Protein AF-A0A183D4A0-F1 (afdb_monomer)

InterPro domains:
  IPR003165 Piwi domain [PF02171] (9-224)
  IPR003165 Piwi domain [PS50822] (1-192)
  IPR003165 Piwi domain [SM00950] (6-238)
  IPR012337 Ribonuclease H-like superfamily [SSF53098] (10-225)
  IPR036397 Ribonuclease H superfamily [G3DSA:3.30.420.10] (40-237)

Structure (mmCIF, N/CA/C/O backbone):
data_AF-A0A183D4A0-F1
#
_entry.id   AF-A0A183D4A0-F1
#
loop_
_atom_site.group_PDB
_atom_site.id
_atom_site.type_symbol
_atom_site.label_atom_id
_atom_site.label_alt_id
_atom_site.label_comp_id
_atom_site.label_asym_id
_atom_site.label_entity_id
_atom_site.label_seq_id
_atom_site.pdbx_PDB_ins_code
_atom_site.Cartn_x
_atom_site.Cartn_y
_atom_site.Cartn_z
_atom_site.occupancy
_atom_site.B_iso_or_equiv
_atom_site.auth_seq_id
_atom_site.auth_comp_id
_atom_site.auth_asym_id
_atom_site.auth_atom_id
_atom_site.pdbx_PDB_model_num
ATOM 1 N N . MET A 1 1 ? -0.816 41.085 -14.510 1.00 42.06 1 MET A N 1
ATOM 2 C CA . MET A 1 1 ? -0.124 39.904 -15.077 1.00 42.06 1 MET A CA 1
ATOM 3 C C . MET A 1 1 ? -0.762 39.565 -16.415 1.00 42.06 1 MET A C 1
ATOM 5 O O . MET A 1 1 ? -1.930 39.211 -16.422 1.00 42.06 1 MET A O 1
ATOM 9 N N . ARG A 1 2 ? -0.051 39.700 -17.543 1.00 44.78 2 ARG A N 1
ATOM 10 C CA . ARG A 1 2 ? -0.506 39.095 -18.807 1.00 44.78 2 ARG A CA 1
ATOM 11 C C . ARG A 1 2 ? -0.117 37.621 -18.765 1.00 44.78 2 ARG A C 1
ATOM 13 O O . ARG A 1 2 ? 1.069 37.322 -18.638 1.00 44.78 2 ARG A O 1
ATOM 20 N N . ALA A 1 3 ? -1.096 36.722 -18.816 1.00 55.19 3 ALA A N 1
ATOM 21 C CA . ALA A 1 3 ? -0.827 35.300 -18.981 1.00 55.19 3 ALA A CA 1
ATOM 22 C C . ALA A 1 3 ? -0.077 35.111 -20.309 1.00 55.19 3 ALA A C 1
ATOM 24 O O . ALA A 1 3 ? -0.575 35.503 -21.362 1.00 55.19 3 ALA A O 1
ATOM 25 N N . ARG A 1 4 ? 1.153 34.587 -20.261 1.00 65.00 4 ARG A N 1
ATOM 26 C CA . ARG A 1 4 ? 1.849 34.142 -21.473 1.00 65.00 4 ARG A CA 1
ATOM 27 C C . ARG A 1 4 ? 1.133 32.893 -21.974 1.00 65.00 4 ARG A C 1
ATOM 29 O O . ARG A 1 4 ? 0.952 31.958 -21.197 1.00 65.00 4 ARG A O 1
ATOM 36 N N . GLU A 1 5 ? 0.742 32.878 -23.246 1.00 63.59 5 GLU A N 1
ATOM 37 C CA . GLU A 1 5 ? 0.224 31.665 -23.877 1.00 63.59 5 GLU A CA 1
ATOM 38 C C . GLU A 1 5 ? 1.275 30.556 -23.777 1.00 63.59 5 GLU A C 1
ATOM 40 O O . GLU A 1 5 ? 2.434 30.721 -24.169 1.00 63.59 5 GLU A O 1
ATOM 45 N N . VAL A 1 6 ? 0.878 29.424 -23.199 1.00 62.69 6 VAL A N 1
ATOM 46 C CA . VAL A 1 6 ? 1.719 28.231 -23.141 1.00 62.69 6 VAL A CA 1
ATOM 47 C C . VAL A 1 6 ? 1.868 27.712 -24.576 1.00 62.69 6 VAL A C 1
ATOM 49 O O . VAL A 1 6 ? 0.854 27.570 -25.263 1.00 62.69 6 VAL A O 1
ATOM 52 N N . PRO A 1 7 ? 3.088 27.415 -25.062 1.00 66.56 7 PRO A N 1
ATOM 53 C CA . PRO A 1 7 ? 3.267 26.839 -26.392 1.00 66.56 7 PRO A CA 1
ATOM 54 C C . PRO A 1 7 ? 2.393 25.587 -26.544 1.00 66.56 7 PRO A C 1
ATOM 56 O O . PRO A 1 7 ? 2.355 24.759 -25.632 1.00 66.56 7 PRO A O 1
ATOM 59 N N . LYS A 1 8 ? 1.694 25.455 -27.684 1.00 70.00 8 LYS A N 1
ATOM 60 C CA . LYS A 1 8 ? 0.728 24.377 -27.976 1.00 70.00 8 LYS A CA 1
ATOM 61 C C . LYS A 1 8 ? 1.399 22.995 -28.017 1.00 70.00 8 LYS A C 1
ATOM 63 O O . LYS A 1 8 ? 1.606 22.411 -29.074 1.00 70.00 8 LYS A O 1
ATOM 68 N N . LYS A 1 9 ? 1.731 22.450 -26.849 1.00 85.50 9 LYS A N 1
ATOM 69 C CA . LYS A 1 9 ? 2.145 21.060 -26.659 1.00 85.50 9 LYS A CA 1
ATOM 70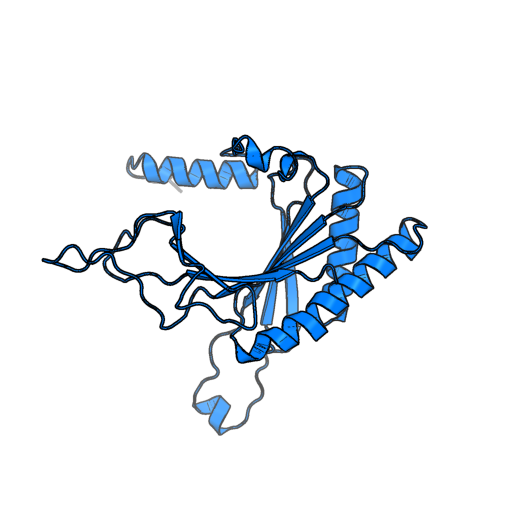 C C . LYS A 1 9 ? 0.931 20.277 -26.180 1.00 85.50 9 LYS A C 1
ATOM 72 O O . LYS A 1 9 ? 0.669 20.224 -24.982 1.00 85.50 9 LYS A O 1
ATOM 77 N N . SER A 1 10 ? 0.195 19.687 -27.122 1.00 87.56 10 SER A N 1
ATOM 78 C CA . SER A 1 10 ? -1.042 18.940 -26.843 1.00 87.56 10 SER A CA 1
ATOM 79 C C . SER A 1 10 ? -0.856 17.897 -25.728 1.00 87.56 10 SER A C 1
ATOM 81 O O . SER A 1 10 ? -1.592 17.938 -24.749 1.00 87.56 10 SER A O 1
ATOM 83 N N . ALA A 1 11 ? 0.219 17.100 -25.769 1.00 89.38 11 ALA A N 1
ATOM 84 C CA . ALA A 1 11 ? 0.525 16.122 -24.718 1.00 89.38 11 ALA A CA 1
ATOM 85 C C . ALA A 1 11 ? 0.765 16.750 -23.328 1.00 89.38 11 ALA A C 1
ATOM 87 O O . ALA A 1 11 ? 0.451 16.157 -22.299 1.00 89.38 11 ALA A O 1
ATOM 88 N N . THR A 1 12 ? 1.338 17.956 -23.253 1.00 91.25 12 THR A N 1
ATOM 89 C CA . THR A 1 12 ? 1.508 18.656 -21.969 1.00 91.25 12 THR A CA 1
ATOM 90 C C . THR A 1 12 ? 0.161 19.118 -21.423 1.00 91.25 12 THR A C 1
ATOM 92 O O . THR A 1 12 ? -0.091 18.959 -20.232 1.00 91.25 12 THR A O 1
ATOM 95 N N . LEU A 1 13 ? -0.706 19.653 -22.287 1.00 91.06 13 LEU A N 1
ATOM 96 C CA . LEU A 1 13 ? -2.051 20.085 -21.905 1.00 91.06 13 LEU A CA 1
ATOM 97 C C . LEU A 1 13 ? -2.899 18.903 -21.428 1.00 91.06 13 LEU A C 1
ATOM 99 O O . LEU A 1 13 ? -3.517 18.997 -20.374 1.00 91.06 13 LEU A O 1
ATOM 103 N N . GLU A 1 14 ? -2.854 17.775 -22.132 1.00 92.25 14 GLU A N 1
ATOM 104 C CA . GLU A 1 14 ? -3.549 16.546 -21.742 1.00 92.25 14 GLU A CA 1
ATOM 105 C C . GLU A 1 14 ? -3.096 16.042 -20.363 1.00 92.25 14 GLU A C 1
ATOM 107 O O . GLU A 1 14 ? -3.919 15.779 -19.490 1.00 92.25 14 GLU A O 1
ATOM 112 N N . ASN A 1 15 ? -1.785 16.018 -20.100 1.00 92.94 15 ASN A N 1
ATOM 113 C CA . ASN A 1 15 ? -1.257 15.662 -18.779 1.00 92.94 15 ASN A CA 1
ATOM 114 C C . ASN A 1 15 ? -1.730 16.614 -17.669 1.00 92.94 15 ASN A C 1
ATOM 116 O O . ASN A 1 15 ? -1.977 16.180 -16.542 1.00 92.94 15 ASN A O 1
ATOM 120 N N . ILE A 1 16 ? -1.859 17.912 -17.963 1.00 93.81 16 ILE A N 1
ATOM 121 C CA . ILE A 1 16 ? -2.401 18.892 -17.013 1.00 93.81 16 ILE A CA 1
ATOM 122 C C . ILE A 1 16 ? -3.882 18.611 -16.753 1.00 93.81 16 ILE A C 1
ATOM 124 O O . ILE A 1 16 ? -4.284 18.561 -15.591 1.00 93.81 16 ILE A O 1
ATOM 128 N N . VAL A 1 17 ? -4.670 18.382 -17.806 1.00 94.31 17 VAL A N 1
ATOM 129 C CA . VAL A 1 17 ? -6.097 18.053 -17.703 1.00 94.31 17 VAL A CA 1
ATOM 130 C C . VAL A 1 17 ? -6.300 16.779 -16.887 1.00 94.31 17 VAL A C 1
ATOM 132 O O . VAL A 1 17 ? -7.108 16.797 -15.965 1.00 94.31 17 VAL A O 1
ATOM 135 N N . ASN A 1 18 ? -5.502 15.732 -17.110 1.00 94.38 18 ASN A N 1
ATOM 136 C CA . ASN A 1 18 ? -5.562 14.498 -16.321 1.00 94.38 18 ASN A CA 1
ATOM 137 C C . ASN A 1 18 ? -5.319 14.761 -14.824 1.00 94.38 18 ASN A C 1
ATOM 139 O O . ASN A 1 18 ? -6.056 14.275 -13.968 1.00 94.38 18 ASN A O 1
ATOM 143 N N . LYS A 1 19 ? -4.333 15.602 -14.480 1.00 94.31 19 LYS A N 1
ATOM 144 C CA . LYS A 1 19 ? -4.060 15.967 -13.076 1.00 94.31 19 LYS A CA 1
ATOM 145 C C . LYS A 1 19 ? -5.169 16.824 -12.466 1.00 94.31 19 LYS A C 1
ATOM 147 O O . LYS A 1 19 ? -5.458 16.671 -11.282 1.00 94.31 19 LYS A O 1
ATOM 152 N N . LEU A 1 20 ? -5.758 17.735 -13.241 1.00 95.69 20 LEU A N 1
ATOM 153 C CA . LEU A 1 20 ? -6.889 18.554 -12.797 1.00 95.69 20 LEU A CA 1
ATOM 154 C C . LEU A 1 20 ? -8.144 17.702 -12.594 1.00 95.69 20 LEU A C 1
ATOM 156 O O . LEU A 1 20 ? -8.810 17.864 -11.577 1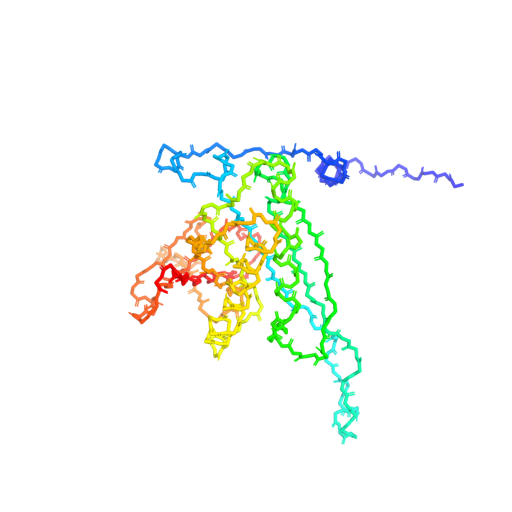.00 95.69 20 LEU A O 1
ATOM 160 N N . ASN A 1 21 ? -8.419 16.763 -13.501 1.00 94.62 21 ASN A N 1
ATOM 161 C CA . ASN A 1 21 ? -9.534 15.828 -13.398 1.00 94.62 21 ASN A CA 1
ATOM 162 C C . ASN A 1 21 ? -9.451 15.029 -12.090 1.00 94.62 21 ASN A C 1
ATOM 164 O O . ASN A 1 21 ? -10.380 15.083 -11.291 1.00 94.62 21 ASN A O 1
ATOM 168 N N . CYS A 1 22 ? -8.294 14.420 -11.792 1.00 90.69 22 CYS A N 1
ATOM 169 C CA . CYS A 1 22 ? -8.095 13.687 -10.535 1.00 90.69 22 CYS A CA 1
ATOM 170 C C . CYS A 1 22 ? -8.254 14.573 -9.284 1.00 90.69 22 CYS A C 1
ATOM 172 O O . CYS A 1 22 ? -8.810 14.128 -8.284 1.00 90.69 22 CYS A O 1
ATOM 174 N N . LYS A 1 23 ? -7.789 15.833 -9.320 1.00 91.25 23 LYS A N 1
ATOM 175 C CA . LYS A 1 23 ? -7.955 16.783 -8.199 1.00 91.25 23 LYS A CA 1
ATOM 176 C C . LYS A 1 23 ? -9.406 17.211 -7.979 1.00 91.25 23 LYS A C 1
ATOM 178 O O . LYS A 1 23 ? -9.757 17.573 -6.863 1.00 91.25 23 LYS A O 1
ATOM 183 N N . ASN A 1 24 ? -10.223 17.151 -9.025 1.00 91.88 24 ASN A N 1
ATOM 184 C CA . ASN A 1 24 ? -11.659 17.408 -8.980 1.00 91.88 24 ASN A CA 1
ATOM 185 C C . ASN A 1 24 ? -12.467 16.106 -8.840 1.00 91.88 24 ASN A C 1
ATOM 187 O O . ASN A 1 24 ? -13.626 16.062 -9.243 1.00 91.88 24 ASN A O 1
ATOM 191 N N . PHE A 1 25 ? -11.858 15.051 -8.282 1.00 87.62 25 PHE A N 1
ATOM 192 C CA . PHE A 1 25 ? -12.480 13.746 -8.016 1.00 87.62 25 PHE A CA 1
ATOM 193 C C . PHE A 1 25 ? -12.949 12.975 -9.262 1.00 87.62 25 PHE A C 1
ATOM 195 O O . PHE A 1 25 ? -13.678 11.993 -9.145 1.00 87.62 25 PHE A O 1
ATOM 202 N N . GLY A 1 26 ? -12.520 13.392 -10.454 1.00 90.12 26 GLY A N 1
ATOM 203 C CA . GLY A 1 26 ? -12.794 12.697 -11.704 1.00 90.12 26 GLY A CA 1
ATOM 204 C C . GLY A 1 26 ? -11.857 11.511 -11.931 1.00 90.12 26 GLY A C 1
ATOM 205 O O . GLY A 1 26 ? -10.697 11.507 -11.513 1.00 90.12 26 GLY A O 1
ATOM 206 N N . GLN A 1 27 ? -12.357 10.504 -12.643 1.00 88.12 27 GLN A N 1
ATOM 207 C CA . GLN A 1 27 ? -11.592 9.332 -13.055 1.00 88.12 27 GLN A CA 1
ATOM 208 C C . GLN A 1 27 ? -11.136 9.498 -14.509 1.00 88.12 27 GLN A C 1
ATOM 210 O O . GLN A 1 27 ? -11.936 9.843 -15.374 1.00 88.12 27 GLN A O 1
ATOM 215 N N . CYS A 1 28 ? -9.844 9.292 -14.783 1.00 90.19 28 CYS A N 1
ATOM 216 C CA . CYS A 1 28 ? -9.307 9.426 -16.145 1.00 90.19 28 CYS A CA 1
ATOM 217 C C . CYS A 1 28 ? -9.480 8.142 -16.965 1.00 90.19 28 CYS A C 1
ATOM 219 O O . CYS A 1 28 ? -9.829 8.200 -18.138 1.00 90.19 28 CYS A O 1
ATOM 221 N N . TYR A 1 29 ? -9.237 6.990 -16.341 1.00 87.88 29 TYR A N 1
ATOM 222 C CA . TYR A 1 29 ? -9.273 5.681 -16.987 1.00 87.88 29 TYR A CA 1
ATOM 223 C C . TYR A 1 29 ? -9.920 4.670 -16.041 1.00 87.88 29 TYR A C 1
ATOM 225 O O . TYR A 1 29 ? -9.699 4.737 -14.829 1.00 87.88 29 TYR A O 1
ATOM 233 N N . GLY A 1 30 ? -10.699 3.746 -16.598 1.00 85.00 30 GLY A N 1
ATOM 234 C CA . GLY A 1 30 ? -11.178 2.545 -15.914 1.00 85.00 30 GLY A CA 1
ATOM 235 C C . GLY A 1 30 ? -10.465 1.316 -16.463 1.00 85.00 30 GLY A C 1
ATOM 236 O O . GLY A 1 30 ? -10.045 1.311 -17.625 1.00 85.00 30 GLY A O 1
ATOM 237 N N . VAL A 1 31 ? -10.304 0.285 -15.638 1.00 83.25 31 VAL A N 1
ATOM 238 C CA . VAL A 1 31 ? -9.672 -0.968 -16.067 1.00 83.25 31 VAL A CA 1
ATOM 239 C C . VAL A 1 31 ? -10.754 -1.980 -16.414 1.00 83.25 31 VAL A C 1
ATOM 241 O O . VAL A 1 31 ? -11.656 -2.234 -15.623 1.00 83.25 31 VAL A O 1
ATOM 244 N N . ILE A 1 32 ? -10.650 -2.587 -17.594 1.00 85.81 32 ILE A N 1
ATOM 245 C CA . ILE A 1 32 ? -11.509 -3.705 -17.982 1.00 85.81 32 ILE A CA 1
ATOM 246 C C . ILE A 1 32 ? -10.789 -4.989 -17.555 1.00 85.81 32 ILE A C 1
ATOM 248 O O . ILE A 1 32 ? -9.738 -5.291 -18.125 1.00 85.81 32 ILE A O 1
ATOM 252 N N . PRO A 1 33 ? -11.289 -5.719 -16.541 1.00 82.31 33 PRO A N 1
ATOM 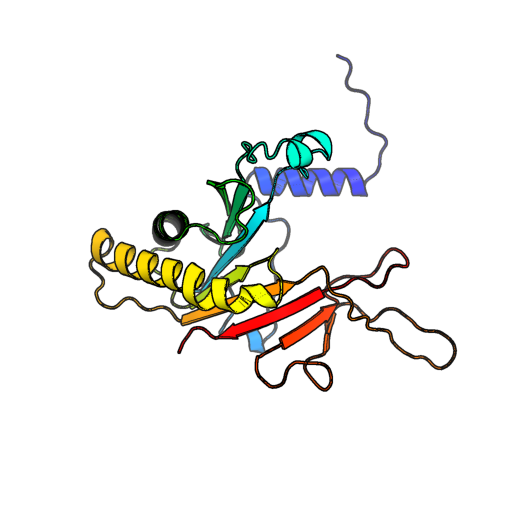253 C CA . PRO A 1 33 ? -10.633 -6.935 -16.088 1.00 82.31 33 PRO A CA 1
ATOM 254 C C . PRO A 1 33 ? -10.752 -8.037 -17.140 1.00 82.31 33 PRO A C 1
ATOM 256 O O . PRO A 1 33 ? -11.779 -8.178 -17.806 1.00 82.31 33 PRO A O 1
ATOM 259 N N . GLU A 1 34 ? -9.719 -8.869 -17.238 1.00 83.44 34 GLU A N 1
ATOM 260 C CA . GLU A 1 34 ? -9.814 -10.121 -17.983 1.00 83.44 34 GLU A CA 1
ATOM 261 C C . GLU A 1 34 ? -10.774 -11.101 -17.292 1.00 83.44 34 GLU A C 1
ATOM 263 O O . GLU A 1 34 ? -11.038 -11.012 -16.088 1.00 83.44 34 GLU A O 1
ATOM 268 N N . SER A 1 35 ? -11.294 -12.068 -18.051 1.00 83.25 35 SER A N 1
ATOM 269 C CA . SER A 1 35 ? -12.339 -12.997 -17.593 1.00 83.25 35 SER A CA 1
ATOM 270 C C . SER A 1 35 ? -11.967 -13.749 -16.310 1.00 83.25 35 SER A C 1
ATOM 272 O O . SER A 1 35 ? -12.811 -13.924 -15.433 1.00 83.25 35 SER A O 1
ATOM 274 N N . PHE A 1 36 ? -10.697 -14.130 -16.147 1.00 79.12 36 PHE A N 1
ATOM 275 C CA . PHE A 1 36 ? -10.214 -14.820 -14.947 1.00 79.12 36 PHE A CA 1
ATOM 276 C C . PHE A 1 36 ? -10.168 -13.921 -13.697 1.00 79.12 36 PHE A C 1
ATOM 278 O O . PHE A 1 36 ? -10.180 -14.425 -12.573 1.00 79.12 36 PHE A O 1
ATOM 285 N N . ALA A 1 37 ? -10.103 -12.599 -13.873 1.00 73.25 37 ALA A N 1
ATOM 286 C CA . ALA A 1 37 ? -9.981 -11.632 -12.787 1.00 73.25 37 ALA A CA 1
ATOM 287 C C . ALA A 1 37 ? -11.341 -11.113 -12.295 1.00 73.25 37 ALA A C 1
ATOM 289 O O . ALA A 1 37 ? -11.406 -10.561 -11.198 1.00 73.25 37 ALA A O 1
ATOM 290 N N . GLY A 1 38 ? -12.430 -11.329 -13.045 1.00 69.69 38 GLY A N 1
ATOM 291 C CA . GLY A 1 38 ? -13.757 -10.774 -12.745 1.00 69.69 38 GLY A CA 1
ATOM 292 C C . GLY A 1 38 ? -14.256 -11.051 -11.320 1.00 69.69 38 GLY A C 1
ATOM 293 O O . GLY A 1 38 ? -14.737 -10.141 -10.653 1.00 69.69 38 GLY A O 1
ATOM 294 N N . ASN A 1 39 ? -14.038 -12.266 -10.805 1.00 66.50 39 ASN A N 1
ATOM 295 C CA . ASN A 1 39 ? -14.481 -12.686 -9.464 1.00 66.50 39 ASN A CA 1
ATOM 296 C 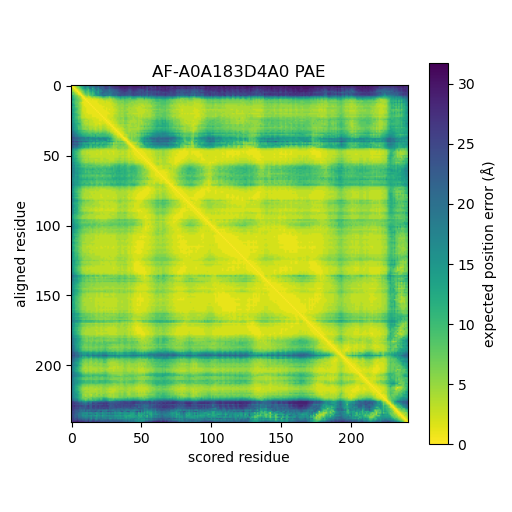C . ASN A 1 39 ? -13.545 -12.269 -8.318 1.00 66.50 39 ASN A C 1
ATOM 298 O O . ASN A 1 39 ? -13.779 -12.640 -7.169 1.00 66.50 39 ASN A O 1
ATOM 302 N N . LYS A 1 40 ? -12.436 -11.584 -8.610 1.00 65.81 40 LYS A N 1
ATOM 303 C CA . LYS A 1 40 ? -11.459 -11.103 -7.615 1.00 65.81 40 LYS A CA 1
ATOM 304 C C . LYS A 1 40 ? -11.118 -9.625 -7.815 1.00 65.81 40 LYS A C 1
ATOM 306 O O . LYS A 1 40 ? -10.260 -9.096 -7.110 1.00 65.81 40 LYS A O 1
ATOM 311 N N . TRP A 1 41 ? -11.774 -8.964 -8.769 1.00 75.19 41 TRP A N 1
ATOM 312 C CA . TRP A 1 41 ? -11.421 -7.613 -9.167 1.00 75.19 41 TRP A CA 1
ATOM 313 C C . TRP A 1 41 ? -11.840 -6.579 -8.124 1.00 75.19 41 TRP A C 1
ATOM 315 O O . TRP A 1 41 ? -12.819 -6.738 -7.390 1.00 75.19 41 TRP A O 1
ATOM 325 N N . ILE A 1 42 ? -11.088 -5.482 -8.096 1.00 74.25 42 ILE A N 1
ATOM 326 C CA . ILE A 1 42 ? -11.250 -4.356 -7.172 1.00 74.25 42 ILE A CA 1
ATOM 327 C C . ILE A 1 42 ? -12.674 -3.782 -7.241 1.00 74.25 42 ILE A C 1
ATOM 329 O O . ILE A 1 42 ? -13.222 -3.367 -6.220 1.00 74.25 42 ILE A O 1
ATOM 333 N N . THR A 1 43 ? -13.311 -3.823 -8.416 1.00 68.81 43 THR A N 1
ATOM 334 C CA . THR A 1 43 ? -14.656 -3.268 -8.647 1.00 68.81 43 THR A CA 1
ATOM 335 C C . THR A 1 43 ? -15.777 -3.990 -7.913 1.00 68.81 43 THR A C 1
ATOM 337 O O . THR A 1 43 ? -16.838 -3.399 -7.739 1.00 68.81 43 THR A O 1
ATOM 340 N N . MET A 1 44 ? -15.558 -5.207 -7.400 1.00 76.62 44 MET A N 1
ATOM 341 C CA . MET A 1 44 ? -16.549 -5.876 -6.546 1.00 76.62 44 MET A CA 1
ATOM 342 C C . MET A 1 44 ? -16.759 -5.156 -5.202 1.00 76.62 44 MET A C 1
ATOM 344 O O . MET A 1 44 ? -17.615 -5.550 -4.414 1.00 76.62 44 MET A O 1
ATOM 348 N N . GLY A 1 45 ? -15.952 -4.132 -4.894 1.00 80.62 45 GLY A N 1
ATOM 349 C CA . GLY A 1 45 ? -16.164 -3.218 -3.770 1.00 80.62 45 GLY A CA 1
ATOM 350 C C . GLY A 1 45 ? -15.764 -3.768 -2.400 1.00 80.62 45 GLY A C 1
ATOM 351 O O . GLY A 1 45 ? -15.719 -3.003 -1.442 1.00 80.62 45 GLY A O 1
ATOM 352 N N . LYS A 1 46 ? -15.413 -5.056 -2.310 1.00 88.06 46 LYS A N 1
ATOM 353 C CA . LYS A 1 46 ? -15.049 -5.765 -1.068 1.00 88.06 46 LYS A CA 1
ATOM 354 C C . LYS A 1 46 ? -13.544 -5.868 -0.806 1.00 88.06 46 LYS A C 1
ATOM 356 O O . LYS A 1 46 ? -13.143 -6.344 0.255 1.00 88.06 46 LYS A O 1
ATOM 361 N N . THR A 1 47 ? -12.718 -5.425 -1.752 1.00 92.31 47 THR A N 1
ATOM 362 C CA . THR A 1 47 ? -11.256 -5.430 -1.628 1.00 92.31 47 THR A CA 1
ATOM 363 C C . THR A 1 47 ? -10.759 -4.033 -1.275 1.00 92.31 47 THR A C 1
ATOM 365 O O . THR A 1 47 ? -11.002 -3.070 -2.013 1.00 92.31 47 THR A O 1
ATOM 368 N N . LEU A 1 48 ? -10.042 -3.934 -0.159 1.00 96.06 48 LEU A N 1
ATOM 369 C CA . LEU A 1 48 ? -9.289 -2.747 0.227 1.00 96.06 48 LEU A CA 1
ATOM 370 C C . LEU A 1 48 ? -7.838 -2.915 -0.228 1.00 96.06 48 LEU A C 1
ATOM 372 O O . LEU A 1 48 ? -7.211 -3.931 0.048 1.00 96.06 48 LEU A O 1
ATOM 376 N N . ILE A 1 49 ? -7.302 -1.918 -0.914 1.00 96.38 49 ILE A N 1
ATOM 377 C CA . ILE A 1 49 ? -5.899 -1.825 -1.303 1.00 96.38 49 ILE A CA 1
ATOM 378 C C . ILE A 1 49 ? -5.308 -0.628 -0.584 1.00 96.38 49 ILE A C 1
ATOM 380 O O . ILE A 1 49 ? -5.864 0.465 -0.663 1.00 96.38 49 ILE A O 1
ATOM 384 N N . ILE A 1 50 ? -4.181 -0.839 0.084 1.00 98.06 50 ILE A N 1
ATOM 385 C CA . ILE A 1 50 ? -3.429 0.174 0.816 1.00 98.06 50 ILE A CA 1
ATOM 386 C C . ILE A 1 50 ? -2.003 0.151 0.286 1.00 98.06 50 ILE A C 1
ATOM 388 O O . ILE A 1 50 ? -1.351 -0.883 0.329 1.00 98.06 50 ILE A O 1
ATOM 392 N N . GLY A 1 51 ? -1.504 1.280 -0.189 1.00 97.81 51 GLY A N 1
ATOM 393 C CA . GLY A 1 51 ? -0.098 1.498 -0.478 1.00 97.81 51 GLY A CA 1
ATOM 394 C C . GLY A 1 51 ? 0.507 2.483 0.502 1.00 97.81 51 GLY A C 1
ATOM 395 O O . GLY A 1 51 ? -0.096 3.520 0.773 1.00 97.81 51 GLY A O 1
ATOM 396 N N . TYR A 1 52 ? 1.691 2.182 1.025 1.00 97.50 52 TYR A N 1
ATOM 397 C CA . TYR A 1 52 ? 2.414 3.119 1.874 1.00 97.50 52 TYR A CA 1
ATOM 398 C C . TYR A 1 52 ? 3.926 3.063 1.663 1.00 97.50 52 TYR A C 1
ATOM 400 O O . TYR A 1 52 ? 4.490 2.045 1.250 1.00 97.50 52 TYR A O 1
ATOM 408 N N . ASP A 1 53 ? 4.560 4.201 1.924 1.00 96.19 53 ASP A N 1
ATOM 409 C CA . ASP A 1 53 ? 5.998 4.422 1.795 1.00 96.19 53 ASP A CA 1
ATOM 410 C C . ASP A 1 53 ? 6.477 5.385 2.885 1.00 96.19 53 ASP A C 1
ATOM 412 O O . ASP A 1 53 ? 5.721 6.252 3.341 1.00 96.19 53 ASP A O 1
ATOM 416 N N . VAL A 1 54 ? 7.737 5.241 3.290 1.00 95.31 54 VAL A N 1
ATOM 417 C CA . VAL A 1 54 ? 8.385 6.121 4.262 1.00 95.31 54 VAL A CA 1
ATOM 418 C C . VAL A 1 54 ? 9.466 6.921 3.551 1.00 95.31 54 VAL A C 1
ATOM 420 O O . VAL A 1 54 ? 10.439 6.390 3.027 1.00 95.31 54 VAL A O 1
ATOM 423 N N . CYS A 1 55 ? 9.311 8.241 3.565 1.00 94.00 55 CYS A N 1
ATOM 424 C CA . CYS A 1 55 ? 10.297 9.160 3.025 1.00 94.00 55 CYS A CA 1
ATOM 425 C C . CYS A 1 55 ? 11.140 9.750 4.157 1.00 94.00 55 CYS A C 1
ATOM 427 O O . CYS A 1 55 ? 10.617 10.289 5.139 1.00 94.00 55 CYS A O 1
ATOM 429 N N . HIS A 1 56 ? 12.459 9.675 4.003 1.00 93.12 56 HIS A N 1
ATOM 430 C CA . HIS A 1 56 ? 13.406 10.262 4.941 1.00 93.12 56 HIS A CA 1
ATOM 431 C C . HIS A 1 56 ? 13.921 11.618 4.459 1.00 93.12 56 HIS A C 1
ATOM 433 O O . HIS A 1 56 ? 14.154 11.798 3.260 1.00 93.12 56 HIS A O 1
ATOM 439 N N . PRO A 1 57 ? 14.202 12.545 5.389 1.00 90.94 57 PRO A N 1
ATOM 440 C CA . PRO A 1 57 ? 14.933 13.759 5.072 1.00 90.94 57 PRO A CA 1
ATOM 441 C C . PRO A 1 57 ? 16.334 13.482 4.520 1.00 90.94 57 PRO A C 1
ATOM 443 O O . PRO A 1 57 ? 16.907 12.397 4.704 1.00 90.94 57 PRO A O 1
ATOM 446 N N . GLU A 1 58 ? 16.915 14.503 3.889 1.00 89.25 58 GLU A N 1
ATOM 447 C CA . GLU A 1 58 ? 18.253 14.431 3.304 1.00 89.25 58 GLU A CA 1
ATOM 448 C C . GLU A 1 58 ? 19.293 13.894 4.298 1.00 89.25 58 GLU A C 1
ATOM 450 O O . GLU A 1 58 ? 19.199 14.161 5.499 1.00 89.25 58 GLU A O 1
ATOM 455 N N . PRO A 1 59 ? 20.295 13.113 3.847 1.00 87.38 59 PRO A N 1
ATOM 456 C CA . PRO A 1 59 ? 21.376 12.628 4.698 1.00 87.38 59 PRO A CA 1
ATOM 457 C C . PRO A 1 59 ? 22.022 13.756 5.509 1.00 87.38 59 PRO A C 1
ATOM 459 O O . PRO A 1 59 ? 22.396 14.777 4.942 1.00 87.38 59 PRO A O 1
ATOM 462 N N . GLN A 1 60 ? 22.231 13.543 6.813 1.00 87.94 60 GLN A N 1
ATOM 463 C CA . GLN A 1 60 ? 22.950 14.510 7.646 1.00 87.94 60 GLN A CA 1
ATOM 464 C C . GLN A 1 60 ? 24.315 14.828 7.032 1.00 87.94 60 GLN A C 1
ATOM 466 O O . GLN A 1 60 ? 24.993 13.946 6.476 1.00 87.94 60 GLN A O 1
ATOM 471 N N . SER A 1 61 ? 24.754 16.073 7.169 1.00 90.06 61 SER A N 1
ATOM 472 C CA . SER A 1 61 ? 26.071 16.489 6.708 1.00 90.06 61 SER A CA 1
ATOM 473 C C . SER A 1 61 ? 27.175 15.671 7.392 1.00 90.06 61 SER A C 1
ATOM 475 O O . SER A 1 61 ? 27.007 15.100 8.477 1.00 90.06 61 SER A O 1
ATOM 477 N N . LYS A 1 62 ? 28.354 15.599 6.760 1.00 92.00 62 LYS A N 1
ATOM 478 C CA . LYS A 1 62 ? 29.530 14.960 7.382 1.00 92.00 62 LYS A CA 1
ATOM 479 C C . LYS A 1 62 ? 29.902 15.641 8.708 1.00 92.00 62 LYS A C 1
ATOM 481 O O . LYS A 1 62 ? 30.382 14.974 9.619 1.00 92.00 62 LYS A O 1
ATOM 486 N N . TYR A 1 63 ? 29.669 16.951 8.804 1.00 93.44 63 TYR A N 1
ATOM 487 C CA . TYR A 1 63 ? 29.922 17.750 9.999 1.00 93.44 63 TYR A CA 1
ATOM 488 C C . TYR A 1 63 ? 29.026 17.321 11.169 1.00 93.44 63 TYR A C 1
ATOM 490 O O . TYR A 1 63 ? 29.547 16.984 12.231 1.00 93.44 63 TYR A O 1
ATOM 498 N N . GLU A 1 64 ? 27.711 17.243 10.954 1.00 91.81 64 GLU A N 1
ATOM 499 C CA . GLU A 1 64 ? 26.742 16.827 11.980 1.00 91.81 64 GLU A CA 1
ATOM 500 C C . GLU A 1 64 ? 26.990 15.395 12.453 1.00 91.81 64 GLU A C 1
ATOM 502 O O . GLU A 1 64 ? 27.015 15.135 13.655 1.00 91.81 64 GLU A O 1
ATOM 507 N N . ARG A 1 65 ? 27.266 14.478 11.514 1.00 90.19 65 ARG A N 1
ATOM 508 C CA . ARG A 1 65 ? 27.613 13.088 11.840 1.00 90.19 65 ARG A CA 1
ATOM 509 C C . ARG A 1 65 ? 28.874 12.996 12.698 1.00 90.19 65 ARG A C 1
ATOM 511 O O . ARG A 1 65 ? 28.899 12.234 13.661 1.00 90.19 65 ARG A O 1
ATOM 518 N N . ARG A 1 66 ? 29.907 13.787 12.384 1.00 93.56 66 ARG A N 1
ATOM 519 C CA . ARG A 1 66 ? 31.157 13.834 13.162 1.00 93.56 66 ARG A CA 1
ATOM 520 C C . ARG A 1 66 ? 30.933 14.360 14.579 1.00 93.56 66 ARG A C 1
ATOM 522 O O . ARG A 1 66 ? 31.546 13.851 15.509 1.00 93.56 66 ARG A O 1
ATOM 529 N N . LEU A 1 67 ? 30.052 15.345 14.738 1.00 95.19 67 LEU A N 1
ATOM 530 C CA . LEU A 1 67 ? 29.665 15.878 16.045 1.00 95.19 67 LEU A CA 1
ATOM 531 C C . LEU A 1 67 ? 28.611 15.028 16.769 1.00 95.19 67 LEU A C 1
ATOM 533 O O . LEU A 1 67 ? 28.199 15.396 17.864 1.00 95.19 67 LEU A O 1
ATOM 537 N N . LYS A 1 68 ? 28.186 13.896 16.187 1.00 91.12 68 LYS A N 1
ATOM 538 C CA . LYS A 1 68 ? 27.137 13.015 16.725 1.00 91.12 68 LYS A CA 1
ATOM 539 C C . LYS A 1 68 ? 25.835 13.762 17.040 1.00 91.12 68 LYS A C 1
ATOM 541 O O . LYS A 1 68 ? 25.126 13.408 17.978 1.00 91.12 68 LYS A O 1
ATOM 546 N N . ILE A 1 69 ? 25.520 14.788 16.251 1.00 91.69 69 ILE A N 1
ATOM 547 C CA . ILE A 1 69 ? 24.256 15.513 16.378 1.00 91.69 69 ILE A CA 1
ATOM 548 C C . ILE A 1 69 ? 23.139 14.559 15.932 1.00 91.69 69 ILE A C 1
ATOM 550 O O . ILE A 1 69 ? 23.212 14.041 14.811 1.00 91.69 69 ILE A O 1
ATOM 554 N N . PRO A 1 70 ? 22.124 14.284 16.769 1.00 88.75 70 PRO A N 1
ATOM 555 C CA . PRO A 1 70 ? 21.032 13.403 16.384 1.00 88.75 70 PRO A CA 1
ATOM 556 C C . PRO A 1 70 ? 20.192 14.033 15.259 1.00 88.75 70 PRO A C 1
ATOM 558 O O . PRO A 1 70 ? 20.058 15.258 15.199 1.00 88.75 70 PRO A O 1
ATOM 561 N N . PRO A 1 71 ? 19.628 13.225 14.346 1.00 89.62 71 PRO A N 1
ATOM 562 C CA . PRO A 1 71 ? 18.730 13.734 13.318 1.00 89.62 71 PRO A CA 1
ATOM 563 C C . PRO A 1 71 ? 17.465 14.306 13.969 1.00 89.62 71 PRO A C 1
ATOM 565 O O . PRO A 1 71 ? 16.850 13.645 14.797 1.00 89.62 71 PRO A O 1
ATOM 568 N N . SER A 1 72 ? 17.080 15.525 13.589 1.00 89.25 72 SER A N 1
ATOM 569 C CA . SER A 1 72 ? 15.919 16.229 14.158 1.00 89.25 72 SER A CA 1
ATOM 570 C C . SER A 1 72 ? 14.699 16.253 13.239 1.00 89.25 72 SER A C 1
ATOM 572 O O . SER A 1 72 ? 13.575 16.385 13.711 1.00 89.25 72 SER A O 1
ATOM 574 N N . GLN A 1 73 ? 14.898 16.140 11.924 1.00 92.25 73 GLN A N 1
ATOM 575 C CA . GLN A 1 73 ? 13.800 16.183 10.961 1.00 92.25 73 GLN A CA 1
ATOM 576 C C . GLN A 1 73 ? 13.057 14.838 10.927 1.00 92.25 73 GLN A C 1
ATOM 578 O O . GLN A 1 73 ? 13.709 13.801 10.756 1.00 92.25 73 GLN A O 1
ATOM 583 N N . PRO A 1 74 ? 11.718 14.833 11.066 1.00 94.38 74 PRO A N 1
ATOM 584 C CA . PRO A 1 74 ? 10.936 13.605 11.094 1.00 94.38 74 PRO A CA 1
ATOM 585 C C . PRO A 1 74 ? 10.923 12.920 9.728 1.00 94.38 74 PRO A C 1
ATOM 587 O O . PRO A 1 74 ? 11.063 13.563 8.685 1.00 94.38 74 PRO A O 1
ATOM 590 N N . SER A 1 75 ? 10.703 11.608 9.738 1.00 95.50 75 SER A N 1
ATOM 591 C CA . SER A 1 75 ? 10.339 10.893 8.511 1.00 95.50 75 SER A CA 1
ATOM 592 C C . SER A 1 75 ? 8.852 11.087 8.231 1.00 95.50 75 SER A C 1
ATOM 594 O O . SER A 1 75 ? 8.067 11.337 9.150 1.00 95.50 75 SER A O 1
ATOM 596 N N . VAL A 1 76 ? 8.459 10.961 6.967 1.00 96.44 76 VAL A N 1
ATOM 597 C CA . VAL A 1 76 ? 7.062 11.093 6.545 1.00 96.44 76 VAL A CA 1
ATOM 598 C C . VAL A 1 76 ? 6.572 9.757 6.020 1.00 96.44 76 VAL A C 1
ATOM 600 O O . VAL A 1 76 ? 7.119 9.233 5.055 1.00 96.44 76 VAL A O 1
ATOM 603 N N . LEU A 1 77 ? 5.520 9.240 6.638 1.00 97.19 77 LEU A N 1
ATOM 604 C CA . LEU A 1 77 ? 4.724 8.140 6.123 1.00 97.19 77 LEU A CA 1
ATOM 605 C C . LEU A 1 77 ? 3.695 8.706 5.144 1.00 97.19 77 LEU A C 1
ATOM 607 O O . LEU A 1 77 ? 2.864 9.521 5.540 1.00 97.19 77 LEU A O 1
ATOM 611 N N . GLY A 1 78 ? 3.733 8.275 3.887 1.00 97.75 78 GLY A N 1
ATOM 612 C CA . GLY A 1 78 ? 2.667 8.521 2.918 1.00 97.75 78 GLY A CA 1
ATOM 613 C C . GLY A 1 78 ? 1.794 7.282 2.773 1.00 97.75 78 GLY A C 1
ATOM 614 O O . GLY A 1 78 ? 2.324 6.187 2.606 1.00 97.75 78 GLY A O 1
ATOM 615 N N . ILE A 1 79 ? 0.471 7.445 2.820 1.00 97.94 79 ILE A N 1
ATOM 616 C CA . ILE A 1 79 ? -0.502 6.359 2.656 1.00 97.94 79 ILE A CA 1
ATOM 617 C C . ILE A 1 79 ? -1.466 6.716 1.526 1.00 97.94 79 ILE A C 1
ATOM 619 O O . ILE A 1 79 ? -1.952 7.840 1.436 1.00 97.94 79 ILE A O 1
ATOM 623 N N . SER A 1 80 ? -1.778 5.739 0.684 1.00 97.69 80 SER A N 1
ATOM 624 C CA . SER A 1 80 ? -2.789 5.802 -0.366 1.00 97.69 80 SER A CA 1
ATOM 625 C C . SER A 1 80 ? -3.651 4.549 -0.305 1.00 97.69 80 SER A C 1
ATOM 627 O O . SER A 1 80 ? -3.139 3.461 -0.074 1.00 97.69 80 SER A O 1
ATOM 629 N N . PHE A 1 81 ? -4.957 4.659 -0.492 1.00 97.38 81 PHE A N 1
ATOM 630 C CA . PHE A 1 81 ? -5.867 3.523 -0.437 1.00 97.38 81 PHE A CA 1
ATOM 631 C C . PHE A 1 81 ? -7.136 3.781 -1.238 1.00 97.38 81 PHE A C 1
ATOM 633 O O . PHE A 1 81 ? -7.572 4.925 -1.391 1.00 97.38 81 PHE A O 1
ATOM 640 N N . ASN A 1 82 ? -7.776 2.719 -1.722 1.00 94.75 82 ASN A N 1
ATOM 641 C CA . ASN A 1 82 ? -9.046 2.832 -2.433 1.00 94.75 82 ASN A CA 1
ATOM 642 C C . ASN A 1 82 ? -10.221 2.981 -1.449 1.00 94.75 82 ASN A C 1
ATOM 644 O O . ASN A 1 82 ? -11.058 2.096 -1.317 1.00 94.75 82 ASN A O 1
ATOM 648 N N . GLY A 1 83 ? -10.281 4.090 -0.714 1.00 91.25 83 GLY A N 1
ATOM 649 C CA . GLY A 1 83 ? -11.323 4.343 0.290 1.00 91.25 83 GLY A CA 1
ATOM 650 C C . GLY A 1 83 ? -12.586 5.028 -0.229 1.00 91.25 83 GLY A C 1
ATOM 651 O O . GLY A 1 83 ? -13.538 5.178 0.531 1.00 91.25 83 GLY A O 1
ATOM 652 N N . ALA A 1 84 ? -12.599 5.482 -1.483 1.00 90.94 84 ALA A N 1
ATOM 653 C CA . ALA A 1 84 ? -13.705 6.242 -2.062 1.00 90.94 84 ALA A CA 1
ATOM 654 C C . ALA A 1 84 ? -14.896 5.351 -2.477 1.00 90.94 84 ALA A C 1
ATOM 656 O O . ALA A 1 84 ? -14.809 4.118 -2.461 1.00 90.94 84 ALA A O 1
ATOM 657 N N . VAL A 1 85 ? -16.004 5.991 -2.878 1.00 89.62 85 VAL A N 1
ATOM 658 C CA . VAL A 1 85 ? -17.215 5.318 -3.393 1.00 89.62 85 VAL A CA 1
ATOM 659 C C . VAL A 1 85 ? -16.881 4.464 -4.619 1.00 89.62 85 VAL A C 1
ATOM 661 O O . VAL A 1 85 ? -17.215 3.283 -4.654 1.00 89.62 85 VAL A O 1
ATOM 664 N N . CYS A 1 86 ? -16.157 5.026 -5.595 1.00 88.56 86 CYS A N 1
ATOM 665 C CA . CYS A 1 86 ? -15.618 4.247 -6.708 1.00 88.56 86 CYS A CA 1
ATOM 666 C C . CYS A 1 86 ? -14.432 3.400 -6.230 1.00 88.56 86 CYS A C 1
ATOM 668 O O . CYS A 1 86 ? -13.475 3.917 -5.648 1.00 88.56 86 CYS A O 1
ATOM 670 N N . ALA A 1 87 ? -14.481 2.095 -6.505 1.00 89.31 87 ALA A N 1
ATOM 671 C CA . ALA A 1 87 ? -13.483 1.145 -6.027 1.00 89.31 87 ALA A CA 1
ATOM 672 C C . ALA A 1 87 ? -12.083 1.329 -6.624 1.00 89.31 87 ALA A C 1
ATOM 674 O O . ALA A 1 87 ? -11.101 0.887 -6.031 1.00 89.31 87 ALA A O 1
ATOM 675 N N . GLU A 1 88 ? -11.995 2.004 -7.767 1.00 88.12 88 GLU A N 1
ATOM 676 C CA . GLU A 1 88 ? -10.749 2.284 -8.483 1.00 88.12 88 GLU A CA 1
ATOM 677 C C . GLU A 1 88 ? -10.135 3.638 -8.091 1.00 88.12 88 GLU A C 1
ATOM 679 O O . GLU A 1 88 ? -9.027 3.972 -8.507 1.00 88.12 88 GLU A O 1
ATOM 684 N N . THR A 1 89 ? -10.834 4.434 -7.276 1.00 89.69 89 THR A N 1
ATOM 685 C CA . THR A 1 89 ? -10.359 5.748 -6.842 1.00 89.69 89 THR A CA 1
ATOM 686 C C . THR A 1 89 ? -9.561 5.641 -5.550 1.00 89.69 89 THR A C 1
ATOM 688 O O . THR A 1 89 ? -10.081 5.241 -4.506 1.00 89.69 89 THR A O 1
ATOM 691 N N . PHE A 1 90 ? -8.299 6.061 -5.621 1.00 93.12 90 PHE A N 1
ATOM 692 C CA . PHE A 1 90 ? -7.393 6.124 -4.483 1.00 93.12 90 PHE A CA 1
ATOM 693 C C . PHE A 1 90 ? -7.379 7.522 -3.867 1.00 93.12 90 PHE A C 1
ATOM 695 O O . PHE A 1 90 ? -7.261 8.530 -4.563 1.00 93.12 90 PHE A O 1
ATOM 702 N N . ILE A 1 91 ? -7.471 7.553 -2.546 1.00 93.75 91 ILE A N 1
ATOM 703 C CA . ILE A 1 91 ? -7.297 8.729 -1.697 1.00 93.75 91 ILE A CA 1
ATOM 704 C C . ILE A 1 91 ? -6.127 8.466 -0.755 1.00 93.75 91 ILE A C 1
ATOM 706 O O . ILE A 1 91 ? -5.708 7.324 -0.597 1.00 93.75 91 ILE A O 1
ATOM 710 N N . GLY A 1 92 ? -5.577 9.499 -0.134 1.00 95.19 92 GLY A N 1
ATOM 711 C CA . GLY A 1 92 ? -4.404 9.326 0.709 1.00 95.19 92 GLY A CA 1
ATOM 712 C C . GLY A 1 92 ? -4.266 10.399 1.765 1.00 95.19 92 GLY A C 1
ATOM 713 O O . GLY A 1 92 ? -4.944 11.424 1.719 1.00 95.19 92 GLY A O 1
ATOM 714 N N . ASP A 1 93 ? -3.377 10.129 2.708 1.00 96.06 93 ASP A N 1
ATOM 715 C CA . ASP A 1 93 ? -2.974 11.049 3.764 1.00 96.06 93 ASP A CA 1
ATOM 716 C C . ASP A 1 93 ? -1.524 10.749 4.171 1.00 96.06 93 ASP A C 1
ATOM 718 O O . ASP A 1 93 ? -0.900 9.809 3.667 1.00 96.06 93 ASP A O 1
ATOM 722 N N . TYR A 1 94 ? -0.975 11.555 5.069 1.00 96.88 94 TYR A N 1
ATOM 723 C CA . TYR A 1 94 ? 0.374 11.403 5.582 1.00 96.88 94 TYR A CA 1
ATOM 724 C C . TYR A 1 94 ? 0.418 11.451 7.112 1.00 96.88 94 TYR A C 1
ATOM 726 O O . TYR A 1 94 ? -0.476 11.968 7.782 1.00 96.88 94 TYR A O 1
ATOM 734 N N . ALA A 1 95 ? 1.494 10.913 7.677 1.00 96.88 95 ALA A N 1
ATOM 735 C CA . ALA A 1 95 ? 1.808 11.018 9.095 1.00 96.88 95 ALA A CA 1
ATOM 736 C C . ALA A 1 95 ? 3.301 11.288 9.285 1.00 96.88 95 ALA A C 1
ATOM 738 O O . ALA A 1 95 ? 4.131 10.845 8.492 1.00 96.88 95 ALA A O 1
ATOM 739 N N . TYR A 1 96 ? 3.647 12.003 10.350 1.00 95.94 96 TYR A N 1
ATOM 740 C CA . TYR A 1 96 ? 5.036 12.135 10.772 1.00 95.94 96 TYR A CA 1
ATOM 741 C C . TYR A 1 96 ? 5.407 11.001 11.717 1.00 95.94 96 TYR A C 1
ATOM 743 O O . TYR A 1 96 ? 4.584 10.548 12.512 1.00 95.94 96 TYR A O 1
ATOM 751 N N . GLN A 1 97 ? 6.663 10.581 11.646 1.00 94.25 97 GLN A N 1
ATOM 752 C CA . GLN A 1 97 ? 7.248 9.645 12.593 1.00 94.25 97 GLN A CA 1
ATOM 753 C C . GLN A 1 97 ? 8.686 10.030 12.914 1.00 94.25 97 GLN A C 1
ATOM 755 O O . GLN A 1 97 ? 9.258 10.952 12.323 1.00 94.25 97 GLN A O 1
ATOM 760 N N . GLU A 1 98 ? 9.275 9.282 13.839 1.00 92.44 98 GLU A N 1
ATOM 761 C CA . GLU A 1 98 ? 10.632 9.514 14.301 1.00 92.44 98 GLU A CA 1
ATOM 762 C C . GLU A 1 98 ? 11.654 9.606 13.143 1.00 92.44 98 GLU A C 1
ATOM 764 O O . GLU A 1 98 ? 11.536 8.922 12.108 1.00 92.44 98 GLU A O 1
ATOM 769 N N . PRO A 1 99 ? 12.676 10.469 13.285 1.00 92.12 99 PRO A N 1
ATOM 770 C CA . PRO A 1 99 ? 13.697 10.666 12.267 1.00 92.12 99 PRO A CA 1
ATOM 771 C C . PRO A 1 99 ? 14.382 9.360 11.851 1.00 92.12 99 PRO A C 1
ATOM 773 O O . PRO A 1 99 ? 14.890 8.608 12.681 1.00 92.12 99 PRO A O 1
ATOM 776 N N . ARG A 1 100 ? 14.461 9.126 10.535 1.00 87.00 100 ARG A N 1
ATOM 777 C CA . ARG A 1 100 ? 15.203 8.016 9.903 1.00 87.00 100 ARG A CA 1
ATOM 778 C C . ARG A 1 100 ? 14.826 6.608 10.376 1.00 87.00 100 ARG A C 1
ATOM 780 O O . ARG A 1 100 ? 15.643 5.693 10.275 1.00 87.00 100 ARG A O 1
ATOM 787 N N . GLN A 1 101 ? 13.614 6.414 10.882 1.00 89.50 101 GLN A N 1
ATOM 788 C CA . GLN A 1 101 ? 13.096 5.077 11.149 1.00 89.50 101 GLN A CA 1
ATOM 789 C C . GLN A 1 101 ? 12.387 4.565 9.903 1.00 89.50 101 GLN A C 1
ATOM 791 O O . GLN A 1 101 ? 11.388 5.148 9.514 1.00 89.50 101 GLN A O 1
ATOM 796 N N . GLU A 1 102 ? 12.900 3.515 9.261 1.00 89.88 102 GLU A N 1
ATOM 797 C CA . GLU A 1 102 ? 12.202 2.889 8.123 1.00 89.88 102 GLU A CA 1
ATOM 798 C C . GLU A 1 102 ? 10.950 2.141 8.599 1.00 89.88 102 GLU A C 1
ATOM 800 O O . GLU A 1 102 ? 9.914 2.166 7.945 1.00 89.88 102 GLU A O 1
ATOM 805 N N . ARG A 1 103 ? 11.033 1.503 9.772 1.00 93.00 103 ARG A N 1
ATOM 806 C CA . ARG A 1 103 ? 9.881 0.885 10.428 1.00 93.00 103 ARG A CA 1
ATOM 807 C C . ARG A 1 103 ? 8.863 1.958 10.781 1.00 93.00 103 ARG A C 1
ATOM 809 O O . ARG A 1 103 ? 9.202 2.916 11.474 1.00 93.00 103 ARG A O 1
ATOM 816 N N . VAL A 1 104 ? 7.617 1.751 10.384 1.00 95.12 104 VAL A N 1
ATOM 817 C CA . VAL A 1 104 ? 6.505 2.579 10.844 1.00 95.12 104 VAL A CA 1
ATOM 818 C C . VAL A 1 104 ? 6.125 2.189 12.270 1.00 95.12 104 VAL A C 1
ATOM 820 O O . VAL A 1 104 ? 6.013 1.007 12.613 1.00 95.12 104 VAL A O 1
ATOM 823 N N . THR A 1 105 ? 5.913 3.188 13.123 1.00 94.75 105 THR A N 1
ATOM 824 C CA . THR A 1 105 ? 5.452 2.974 14.498 1.00 94.75 105 THR A CA 1
ATOM 825 C C . THR A 1 105 ? 4.069 2.320 14.504 1.00 94.75 105 THR A C 1
ATOM 827 O O . THR A 1 105 ? 3.135 2.821 13.879 1.00 94.75 105 THR A O 1
ATOM 830 N N . GLY A 1 106 ? 3.913 1.224 15.253 1.00 96.00 106 GLY A N 1
ATOM 831 C CA . GLY A 1 106 ? 2.680 0.427 15.261 1.00 96.00 106 GLY A CA 1
ATOM 832 C C . GLY A 1 106 ? 1.426 1.220 15.638 1.00 96.00 106 GLY A C 1
ATOM 833 O O . GLY A 1 106 ? 0.405 1.082 14.975 1.00 96.00 106 GLY A O 1
ATOM 834 N N . SER A 1 107 ? 1.515 2.129 16.615 1.00 96.81 107 SER A N 1
ATOM 835 C CA . SER A 1 107 ? 0.383 2.980 17.010 1.00 96.81 107 SER A CA 1
ATOM 836 C C . SER A 1 107 ? -0.124 3.871 15.872 1.00 96.81 107 SER A C 1
ATOM 838 O O . SER A 1 107 ? -1.333 4.049 15.741 1.00 96.81 107 SER A O 1
ATOM 840 N N . ILE A 1 108 ? 0.776 4.371 15.015 1.00 96.88 108 ILE A N 1
ATOM 841 C CA . ILE A 1 108 ? 0.404 5.147 13.827 1.00 96.88 108 ILE A CA 1
ATOM 842 C C . ILE A 1 108 ? -0.377 4.248 12.867 1.00 96.88 108 ILE A C 1
ATOM 844 O O . ILE A 1 108 ? -1.448 4.630 12.410 1.00 96.88 108 ILE A O 1
ATOM 848 N N . LEU A 1 109 ? 0.109 3.036 12.583 1.00 97.75 109 LEU A N 1
ATOM 849 C CA . LEU A 1 109 ? -0.594 2.105 11.692 1.00 97.75 109 LEU A CA 1
ATOM 850 C C . LEU A 1 109 ? -1.962 1.686 12.244 1.00 97.75 109 LEU A C 1
ATOM 852 O O . LEU A 1 109 ? -2.932 1.662 11.488 1.00 97.75 109 LEU A O 1
ATOM 856 N N . GLU A 1 110 ? -2.055 1.411 13.548 1.00 97.88 110 GLU A N 1
ATOM 857 C CA . GLU A 1 110 ? -3.304 1.062 14.235 1.00 97.88 110 GLU A CA 1
ATOM 858 C C . GLU A 1 110 ? -4.356 2.178 14.134 1.00 97.88 110 GLU A C 1
ATOM 860 O O . GLU A 1 110 ? -5.531 1.907 13.877 1.00 97.88 110 GLU A O 1
ATOM 865 N N . GLU A 1 111 ? -3.945 3.434 14.311 1.00 97.25 111 GLU A N 1
ATOM 866 C CA . GLU A 1 111 ? -4.826 4.594 14.163 1.00 97.25 111 GLU A CA 1
ATOM 867 C C . GLU A 1 111 ? -5.256 4.778 12.700 1.00 97.25 111 GLU A C 1
ATOM 869 O O . GLU A 1 111 ? -6.447 4.905 12.393 1.00 97.25 111 GLU A O 1
ATOM 874 N N . ARG A 1 112 ? -4.289 4.736 11.775 1.00 97.81 112 ARG A N 1
ATOM 875 C CA . ARG A 1 112 ? -4.535 4.977 10.349 1.00 97.81 112 ARG A CA 1
ATOM 876 C C . ARG A 1 112 ? -5.430 3.920 9.731 1.00 97.81 112 ARG A C 1
ATOM 878 O O . ARG A 1 112 ? -6.311 4.278 8.952 1.00 97.81 112 ARG A O 1
ATOM 885 N N . ILE A 1 113 ? -5.286 2.648 10.102 1.00 98.12 113 ILE A N 1
ATOM 886 C CA . ILE A 1 113 ? -6.181 1.606 9.590 1.00 98.12 113 ILE A CA 1
ATOM 887 C C . ILE A 1 113 ? -7.609 1.758 10.111 1.00 98.12 113 ILE A C 1
ATOM 889 O O . ILE A 1 113 ? -8.5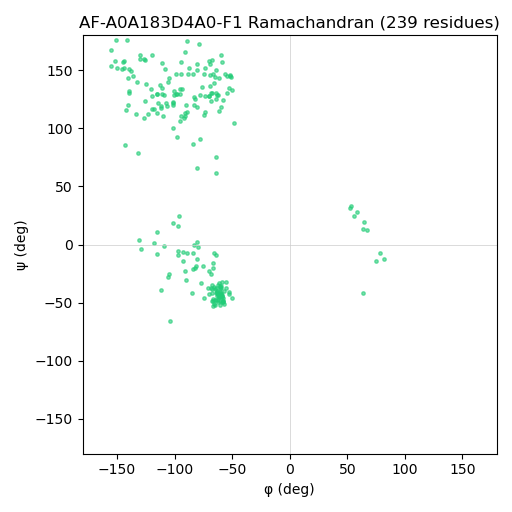49 1.532 9.353 1.00 98.12 113 ILE A O 1
ATOM 893 N N . GLY A 1 114 ? -7.795 2.209 11.356 1.00 97.81 114 GLY A N 1
ATOM 894 C CA . GLY A 1 114 ? -9.124 2.527 11.881 1.00 97.81 114 GLY A CA 1
ATOM 895 C C . GLY A 1 114 ? -9.803 3.640 11.078 1.00 97.81 114 GLY A C 1
ATOM 896 O O . GLY A 1 114 ? -10.957 3.504 10.670 1.00 97.81 114 GLY A O 1
ATOM 897 N N . TRP A 1 115 ? -9.065 4.709 10.771 1.00 97.38 115 TRP A N 1
ATOM 898 C CA . TRP A 1 115 ? -9.547 5.790 9.906 1.00 97.38 115 TRP A CA 1
ATOM 899 C C . TRP A 1 115 ? -9.880 5.308 8.481 1.00 97.38 115 TRP A C 1
ATOM 901 O O . TRP A 1 115 ? -10.959 5.615 7.966 1.00 97.38 115 TRP A O 1
ATOM 911 N N . ILE A 1 116 ? -9.005 4.500 7.873 1.00 98.31 116 ILE A N 1
ATOM 912 C CA . ILE A 1 116 ? -9.217 3.904 6.543 1.00 98.31 116 ILE A CA 1
ATOM 913 C C . ILE A 1 116 ? -10.491 3.052 6.519 1.00 98.31 116 ILE A C 1
ATOM 915 O O . ILE A 1 116 ? -11.330 3.230 5.633 1.00 98.31 116 ILE A O 1
ATOM 919 N N . LEU A 1 117 ? -10.664 2.155 7.496 1.00 97.94 117 LEU A N 1
ATOM 920 C CA . LEU A 1 117 ? -11.854 1.307 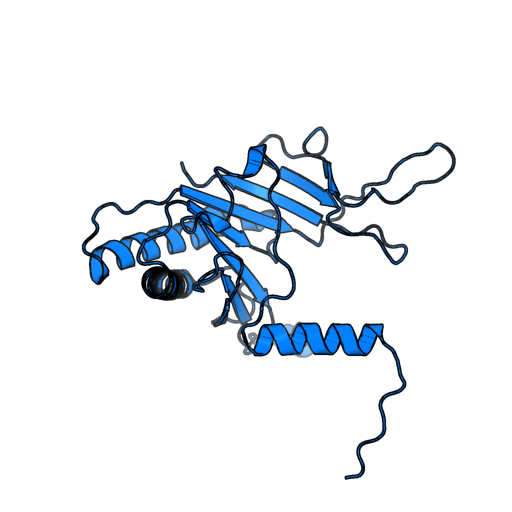7.596 1.00 97.94 117 LEU A CA 1
ATOM 921 C C . LEU A 1 117 ? -13.126 2.131 7.802 1.00 97.94 117 LEU A C 1
ATOM 923 O O . LEU A 1 117 ? -14.174 1.782 7.259 1.00 97.94 117 LEU A O 1
ATOM 927 N N . ASN A 1 118 ? -13.036 3.241 8.535 1.00 97.44 118 ASN A N 1
ATOM 928 C CA . ASN A 1 118 ? -14.162 4.145 8.704 1.00 97.44 118 ASN A CA 1
ATOM 929 C C . ASN A 1 118 ? -14.598 4.790 7.390 1.00 97.44 118 ASN A C 1
ATOM 931 O O . ASN A 1 118 ? -15.784 4.768 7.069 1.00 97.44 118 ASN A O 1
ATOM 935 N N . LEU A 1 119 ? -13.654 5.313 6.607 1.00 96.75 119 LEU A N 1
ATOM 936 C CA . LEU A 1 119 ? -13.961 5.882 5.294 1.00 96.75 119 LEU A CA 1
ATOM 937 C C . LEU A 1 119 ? -14.503 4.831 4.326 1.00 96.75 119 LEU A C 1
ATOM 939 O O . LEU A 1 119 ? -15.484 5.086 3.629 1.00 96.75 119 LEU A O 1
ATOM 943 N N . PHE A 1 120 ? -13.909 3.638 4.322 1.00 96.44 120 PHE A N 1
ATOM 944 C CA . PHE A 1 120 ? -14.379 2.529 3.502 1.00 96.44 120 PHE A CA 1
ATOM 945 C C . PHE A 1 120 ? -15.827 2.153 3.852 1.00 96.44 120 PHE A C 1
ATOM 947 O O . PHE A 1 120 ? -16.665 2.035 2.959 1.00 96.44 120 PHE A O 1
ATOM 954 N N . TRP A 1 121 ? -16.153 2.052 5.146 1.00 95.75 121 TRP A N 1
ATOM 955 C CA . TRP A 1 121 ? -17.519 1.800 5.601 1.00 95.75 121 TRP A CA 1
ATOM 956 C C . TRP A 1 121 ? -18.479 2.919 5.194 1.00 95.75 121 TRP A C 1
ATOM 958 O O . TRP A 1 121 ? -19.551 2.635 4.672 1.00 95.75 121 TRP A O 1
ATOM 968 N N . LEU A 1 122 ? -18.118 4.186 5.415 1.00 96.06 122 LEU A N 1
ATOM 969 C CA . LEU A 1 122 ? -18.981 5.320 5.068 1.00 96.06 122 LEU A CA 1
ATOM 970 C C . LEU A 1 122 ? -19.308 5.361 3.569 1.00 96.06 122 LEU A C 1
ATOM 972 O O . LEU A 1 122 ? -20.426 5.705 3.201 1.00 96.06 122 LEU A O 1
ATOM 976 N N . ASN A 1 123 ? -18.356 4.972 2.719 1.00 94.88 123 ASN A N 1
ATOM 977 C CA . ASN A 1 123 ? -18.513 5.030 1.267 1.00 94.88 123 ASN A CA 1
ATOM 978 C C . ASN A 1 123 ? -19.093 3.752 0.641 1.00 94.88 123 ASN A C 1
ATOM 980 O O . ASN A 1 123 ? -19.614 3.821 -0.471 1.00 94.88 123 ASN A O 1
ATOM 984 N N . ARG A 1 124 ? -18.980 2.590 1.302 1.00 92.75 124 ARG A N 1
ATOM 985 C CA . ARG A 1 124 ? -19.359 1.278 0.727 1.00 92.75 124 ARG A CA 1
ATOM 986 C C . ARG A 1 124 ? -20.281 0.433 1.596 1.00 92.75 124 ARG A C 1
ATOM 988 O O . ARG A 1 124 ? -20.698 -0.638 1.169 1.00 92.75 124 ARG A O 1
ATOM 995 N N . ASN A 1 125 ? -20.590 0.895 2.804 1.00 93.69 125 ASN A N 1
ATOM 996 C CA . ASN A 1 125 ? -21.473 0.243 3.772 1.00 93.69 125 ASN A CA 1
ATOM 997 C C . ASN A 1 125 ? -21.113 -1.226 4.076 1.00 93.69 125 ASN A C 1
ATOM 999 O O . ASN A 1 125 ? -21.977 -2.060 4.331 1.00 93.69 125 ASN A O 1
ATOM 1003 N N . THR A 1 126 ? -19.824 -1.556 4.013 1.00 93.00 126 THR A N 1
ATOM 1004 C CA . THR A 1 126 ? -19.281 -2.879 4.336 1.00 93.00 126 THR A CA 1
ATOM 1005 C C . THR A 1 126 ? -17.851 -2.734 4.832 1.00 93.00 126 THR A C 1
ATOM 1007 O O . THR A 1 126 ? -17.197 -1.734 4.543 1.00 93.00 126 THR A O 1
ATOM 1010 N N . LEU A 1 127 ? -17.351 -3.721 5.573 1.00 95.50 127 LEU A N 1
ATOM 1011 C CA . LEU A 1 127 ? -15.914 -3.878 5.804 1.00 95.50 127 LEU A CA 1
ATOM 1012 C C . LEU A 1 127 ? -15.295 -4.712 4.669 1.00 95.50 127 LEU A C 1
ATOM 1014 O O . LEU A 1 127 ? -16.009 -5.509 4.051 1.00 95.50 127 LEU A O 1
ATOM 1018 N N . PRO A 1 128 ? -14.002 -4.524 4.353 1.00 95.38 128 PRO A N 1
ATOM 1019 C CA . PRO A 1 128 ? -13.343 -5.305 3.316 1.00 95.38 128 PRO A CA 1
ATOM 1020 C C . PRO A 1 128 ? -13.159 -6.768 3.738 1.00 95.38 128 PRO A C 1
ATOM 1022 O O . PRO A 1 128 ? -12.713 -7.064 4.838 1.00 95.38 128 PRO A O 1
ATOM 1025 N N . GLU A 1 129 ? -13.435 -7.705 2.837 1.00 93.19 129 GLU A N 1
ATOM 1026 C CA . GLU A 1 129 ? -13.169 -9.137 3.064 1.00 93.19 129 GLU A CA 1
ATOM 1027 C C . GLU A 1 129 ? -11.704 -9.492 2.763 1.00 93.19 129 GLU A C 1
ATOM 1029 O O . GLU A 1 129 ? -11.183 -10.531 3.175 1.00 93.19 129 GLU A O 1
ATOM 1034 N N . THR A 1 130 ? -11.033 -8.649 1.977 1.00 93.06 130 THR A N 1
ATOM 1035 C CA . THR A 1 130 ? -9.642 -8.826 1.558 1.00 93.06 130 THR A CA 1
ATOM 1036 C C . THR A 1 130 ? -8.927 -7.483 1.584 1.00 93.06 130 THR A C 1
ATOM 1038 O O . THR A 1 130 ? -9.441 -6.490 1.067 1.00 93.06 130 THR A O 1
ATOM 1041 N N . VAL A 1 131 ? -7.743 -7.461 2.189 1.00 96.12 131 VAL A N 1
ATOM 1042 C CA . VAL A 1 131 ? -6.884 -6.285 2.310 1.00 96.12 131 VAL A CA 1
ATOM 1043 C C . VAL A 1 131 ? -5.552 -6.583 1.629 1.00 96.12 131 VAL A C 1
ATOM 1045 O O . VAL A 1 131 ? -4.822 -7.479 2.043 1.00 96.12 131 VAL A O 1
ATOM 1048 N N . ILE A 1 132 ? -5.236 -5.840 0.574 1.00 95.81 132 ILE A N 1
ATOM 1049 C CA . ILE A 1 132 ? -3.951 -5.909 -0.121 1.00 95.81 132 ILE A CA 1
ATOM 1050 C C . ILE A 1 132 ? -3.117 -4.719 0.334 1.00 95.81 132 ILE A C 1
ATOM 1052 O O . ILE A 1 132 ? -3.530 -3.572 0.186 1.00 95.81 132 ILE A O 1
ATOM 1056 N N . ILE A 1 133 ? -1.946 -4.988 0.889 1.00 97.38 133 ILE A N 1
ATOM 1057 C CA . ILE A 1 133 ? -1.056 -3.984 1.456 1.00 97.38 133 ILE A CA 1
ATOM 1058 C C . ILE A 1 133 ? 0.219 -3.954 0.622 1.00 97.38 133 ILE A C 1
ATOM 1060 O O . ILE A 1 133 ? 0.970 -4.917 0.639 1.00 97.38 133 ILE A O 1
ATOM 1064 N N . THR A 1 134 ? 0.491 -2.864 -0.087 1.00 96.25 134 THR A N 1
ATOM 1065 C CA . THR A 1 134 ? 1.732 -2.676 -0.842 1.00 96.25 134 THR A CA 1
ATOM 1066 C C . THR A 1 134 ? 2.697 -1.765 -0.081 1.00 96.25 134 THR A C 1
ATOM 1068 O O . THR A 1 134 ? 2.371 -0.600 0.162 1.00 96.25 134 THR A O 1
ATOM 1071 N N . ARG A 1 135 ? 3.889 -2.258 0.256 1.00 95.50 135 ARG A N 1
ATOM 1072 C CA . ARG A 1 135 ? 4.937 -1.508 0.965 1.00 95.50 135 ARG A CA 1
ATOM 1073 C C . ARG A 1 135 ? 6.129 -1.255 0.042 1.00 95.50 135 ARG A C 1
ATOM 1075 O O . ARG A 1 135 ? 6.754 -2.207 -0.415 1.00 95.50 135 ARG A O 1
ATOM 1082 N N . ASP A 1 136 ? 6.433 0.010 -0.248 1.00 91.62 136 ASP A N 1
ATOM 1083 C CA . ASP A 1 136 ? 7.655 0.416 -0.979 1.00 91.62 136 ASP A CA 1
ATOM 1084 C C . ASP A 1 136 ? 8.814 0.657 0.007 1.00 91.62 136 ASP A C 1
ATOM 1086 O O . ASP A 1 136 ? 8.606 0.576 1.206 1.00 91.62 136 ASP A O 1
ATOM 1090 N N . GLY A 1 137 ? 10.033 0.934 -0.450 1.00 83.56 137 GLY A N 1
ATOM 1091 C CA . GLY A 1 137 ? 11.082 1.557 0.375 1.00 83.56 137 GLY A CA 1
ATOM 1092 C C . GLY A 1 137 ? 11.886 0.646 1.313 1.00 83.56 137 GLY A C 1
ATOM 1093 O O . GLY A 1 137 ? 12.951 1.053 1.771 1.00 83.56 137 GLY A O 1
ATOM 1094 N N . VAL A 1 138 ? 11.468 -0.601 1.540 1.00 89.31 138 VAL A N 1
ATOM 1095 C CA . VAL A 1 138 ? 12.189 -1.533 2.427 1.00 89.31 138 VAL A CA 1
ATOM 1096 C C . VAL A 1 138 ? 13.160 -2.445 1.674 1.00 89.31 138 VAL A C 1
ATOM 1098 O O . VAL A 1 138 ? 12.931 -2.856 0.536 1.00 89.31 138 VAL A O 1
ATOM 1101 N N . SER A 1 139 ? 14.267 -2.778 2.336 1.00 86.06 139 SER A N 1
ATOM 1102 C CA . SER A 1 139 ? 15.246 -3.761 1.860 1.00 86.06 139 SER A CA 1
ATOM 1103 C C . SER A 1 139 ? 14.935 -5.172 2.362 1.00 86.06 139 SER A C 1
ATOM 1105 O O . SER A 1 139 ? 14.189 -5.352 3.322 1.00 86.06 139 SER A O 1
ATOM 1107 N N . GLU A 1 140 ? 15.570 -6.176 1.756 1.00 84.56 140 GLU A N 1
ATOM 1108 C CA . GLU A 1 140 ? 15.369 -7.592 2.092 1.00 84.56 140 GLU A CA 1
ATOM 1109 C C . GLU A 1 140 ? 15.544 -7.905 3.584 1.00 84.56 140 GLU A C 1
ATOM 1111 O O . GLU A 1 140 ? 14.715 -8.579 4.195 1.00 84.56 140 GLU A O 1
ATOM 1116 N N . GLY A 1 141 ? 16.571 -7.331 4.218 1.00 86.38 141 GLY A N 1
ATOM 1117 C CA . GLY A 1 141 ? 16.823 -7.519 5.651 1.00 86.38 141 GLY A CA 1
ATOM 1118 C C . GLY A 1 141 ? 15.720 -6.970 6.568 1.00 86.38 141 GLY A C 1
ATOM 1119 O O . GLY A 1 141 ? 15.753 -7.205 7.775 1.00 86.38 141 GLY A O 1
ATOM 1120 N N . GLN A 1 142 ? 14.749 -6.235 6.022 1.00 89.69 142 GLN A N 1
ATOM 1121 C CA . GLN A 1 142 ? 13.664 -5.589 6.756 1.00 89.69 142 GLN A CA 1
ATOM 1122 C C . GLN A 1 142 ? 12.300 -6.248 6.520 1.00 89.69 142 GLN A C 1
ATOM 1124 O O . GLN A 1 142 ? 11.329 -5.841 7.154 1.00 89.69 142 GLN A O 1
ATOM 1129 N N . PHE A 1 143 ? 12.193 -7.287 5.686 1.00 90.00 143 PHE A N 1
ATOM 1130 C CA . PHE A 1 143 ? 10.899 -7.931 5.417 1.00 90.00 143 PHE A CA 1
ATOM 1131 C C . PHE A 1 143 ? 10.254 -8.494 6.678 1.00 90.00 143 PHE A C 1
ATOM 1133 O O . PHE A 1 143 ? 9.073 -8.267 6.926 1.00 90.00 143 PHE A O 1
ATOM 1140 N N . ARG A 1 144 ? 11.048 -9.131 7.545 1.00 91.00 144 ARG A N 1
ATOM 1141 C CA . ARG A 1 144 ? 10.555 -9.627 8.834 1.00 91.00 144 ARG A CA 1
ATOM 1142 C C . ARG A 1 144 ? 10.001 -8.506 9.717 1.00 91.00 144 ARG A C 1
ATOM 1144 O O . ARG A 1 144 ? 8.992 -8.697 10.379 1.00 91.00 144 ARG A O 1
ATOM 1151 N N . MET A 1 145 ? 10.622 -7.324 9.691 1.00 94.38 145 MET A N 1
ATOM 1152 C CA . MET A 1 145 ? 10.133 -6.155 10.429 1.00 94.38 145 MET A CA 1
ATOM 1153 C C . MET A 1 145 ? 8.753 -5.711 9.926 1.00 94.38 145 MET A C 1
ATOM 1155 O O . MET A 1 145 ? 7.890 -5.392 10.744 1.00 94.38 145 MET A O 1
ATOM 1159 N N . VAL A 1 146 ? 8.531 -5.739 8.609 1.00 94.50 146 VAL A N 1
ATOM 1160 C CA . VAL A 1 146 ? 7.223 -5.432 8.018 1.00 94.50 146 VAL A CA 1
ATOM 1161 C C . VAL A 1 146 ? 6.201 -6.492 8.429 1.00 94.50 146 VAL A C 1
ATOM 1163 O O . VAL A 1 146 ? 5.156 -6.149 8.973 1.00 94.50 146 VAL A O 1
ATOM 1166 N N . MET A 1 147 ? 6.520 -7.774 8.251 1.00 91.50 147 MET A N 1
ATOM 1167 C CA . MET A 1 147 ? 5.583 -8.875 8.502 1.00 91.50 147 MET A CA 1
ATOM 1168 C C . MET A 1 147 ? 5.211 -9.036 9.982 1.00 91.50 147 MET A C 1
ATOM 1170 O O . MET A 1 147 ? 4.032 -9.112 10.315 1.00 91.50 147 MET A O 1
ATOM 1174 N N . GLU A 1 148 ? 6.195 -9.062 10.881 1.00 92.69 148 GLU A N 1
ATOM 1175 C CA . GLU A 1 148 ? 5.963 -9.273 12.319 1.00 92.69 148 GLU A CA 1
ATOM 1176 C C . GLU A 1 148 ? 5.590 -7.976 13.051 1.00 92.69 148 GLU A C 1
ATOM 1178 O O . GLU A 1 148 ? 5.023 -8.011 14.140 1.00 92.69 148 GLU A O 1
ATOM 1183 N N . GLY A 1 149 ? 5.932 -6.817 12.481 1.00 95.38 149 GLY A N 1
ATOM 1184 C CA . GLY A 1 149 ? 5.706 -5.514 13.098 1.00 95.38 149 GLY A CA 1
ATOM 1185 C C . GLY A 1 149 ? 4.539 -4.752 12.484 1.00 95.38 149 GLY A C 1
ATOM 1186 O O . GLY A 1 149 ? 3.555 -4.469 13.162 1.00 95.38 149 GLY A O 1
ATOM 1187 N N . GLU A 1 150 ? 4.673 -4.363 11.218 1.00 97.25 150 GLU A N 1
ATOM 1188 C CA . GLU A 1 150 ? 3.732 -3.456 10.550 1.00 97.25 150 GLU A CA 1
ATOM 1189 C C . GLU A 1 150 ? 2.408 -4.153 10.206 1.00 97.25 150 GLU A C 1
ATOM 1191 O O . GLU A 1 150 ? 1.335 -3.630 10.509 1.00 97.25 150 GLU A O 1
ATOM 1196 N N . ILE A 1 151 ? 2.463 -5.362 9.639 1.00 96.75 151 ILE A N 1
ATOM 1197 C CA . ILE A 1 151 ? 1.262 -6.139 9.298 1.00 96.75 151 ILE A CA 1
ATOM 1198 C C . ILE A 1 151 ? 0.497 -6.552 10.556 1.00 96.75 151 ILE A C 1
ATOM 1200 O O . ILE A 1 151 ? -0.735 -6.490 10.567 1.00 96.75 151 ILE A O 1
ATOM 1204 N N . GLU A 1 152 ? 1.188 -6.887 11.647 1.00 96.69 152 GLU A N 1
ATOM 1205 C CA . GLU A 1 152 ? 0.500 -7.173 12.907 1.00 96.69 152 GLU A CA 1
ATOM 1206 C C . GLU A 1 152 ? -0.166 -5.925 13.501 1.00 96.69 152 GLU A C 1
ATOM 1208 O O . GLU A 1 152 ? -1.305 -6.004 13.962 1.00 96.69 152 GLU A O 1
ATOM 1213 N N . ALA A 1 153 ? 0.464 -4.749 13.407 1.00 97.88 153 ALA A N 1
ATOM 1214 C CA . ALA A 1 153 ? -0.170 -3.492 13.810 1.00 97.88 153 ALA A CA 1
ATOM 1215 C C . ALA A 1 153 ? -1.450 -3.211 12.999 1.00 97.88 153 ALA A C 1
ATOM 1217 O O . ALA A 1 153 ? -2.483 -2.845 13.568 1.00 97.88 153 ALA A O 1
ATOM 1218 N N . PHE A 1 154 ? -1.433 -3.474 11.686 1.00 98.12 154 PHE A N 1
ATOM 1219 C CA . PHE A 1 154 ? -2.646 -3.433 10.867 1.00 98.12 154 PHE A CA 1
ATOM 1220 C C . PHE A 1 154 ? -3.717 -4.402 11.387 1.00 98.12 154 PHE A C 1
ATOM 1222 O O . PHE A 1 154 ? -4.863 -3.990 11.577 1.00 98.12 154 PHE A O 1
ATOM 1229 N N . ARG A 1 155 ? -3.370 -5.666 11.674 1.00 97.19 155 ARG A N 1
ATOM 1230 C CA . ARG A 1 155 ? -4.321 -6.653 12.223 1.00 97.19 155 ARG A CA 1
ATOM 1231 C C . ARG A 1 155 ? -4.941 -6.192 13.540 1.00 97.19 155 ARG A C 1
ATOM 1233 O O . ARG A 1 155 ? -6.162 -6.269 13.704 1.00 97.19 155 ARG A O 1
ATOM 1240 N N . VAL A 1 156 ? -4.123 -5.690 14.463 1.00 97.25 156 VAL A N 1
ATOM 1241 C CA . VAL A 1 156 ? -4.576 -5.167 15.759 1.00 97.25 156 VAL A CA 1
ATOM 1242 C C . VAL A 1 156 ? -5.535 -3.993 15.566 1.00 97.25 156 VAL A C 1
ATOM 1244 O O . VAL A 1 156 ? -6.627 -4.006 16.140 1.00 97.25 156 VAL A O 1
ATOM 1247 N N . GLY A 1 157 ? -5.176 -3.017 14.729 1.00 97.94 157 GLY A N 1
ATOM 1248 C CA . GLY A 1 157 ? -6.017 -1.852 14.455 1.00 97.94 157 GLY A CA 1
ATOM 1249 C C . GLY A 1 157 ? -7.350 -2.220 13.798 1.00 97.94 157 GLY A C 1
ATOM 1250 O O . GLY A 1 157 ? -8.397 -1.718 14.208 1.00 97.94 157 GLY A O 1
ATOM 1251 N N . MET A 1 158 ? -7.344 -3.165 12.849 1.00 98.19 158 MET A N 1
ATOM 1252 C CA . MET A 1 158 ? -8.563 -3.667 12.202 1.00 98.19 158 MET A CA 1
ATOM 1253 C C . MET A 1 158 ? -9.508 -4.351 13.191 1.00 98.19 158 MET A C 1
ATOM 1255 O O . MET A 1 158 ? -10.694 -4.014 13.237 1.00 98.19 158 MET A O 1
ATOM 1259 N N . ARG A 1 159 ? -8.987 -5.273 14.014 1.00 97.31 159 ARG A N 1
ATOM 1260 C CA . ARG A 1 159 ? -9.771 -5.949 15.062 1.00 97.31 159 ARG A C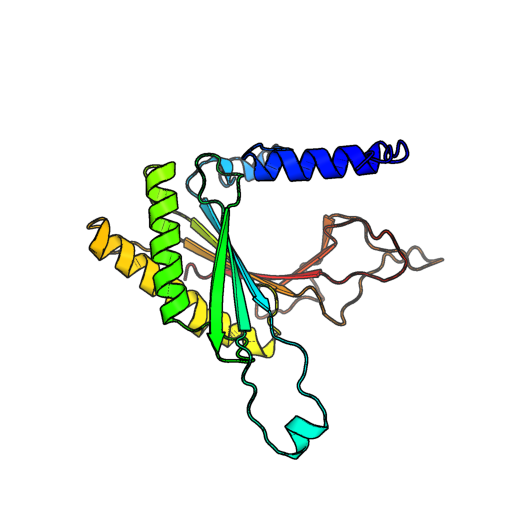A 1
ATOM 1261 C C . ARG A 1 159 ? -10.333 -4.945 16.063 1.00 97.31 159 ARG A C 1
ATOM 1263 O O . ARG A 1 159 ? -11.510 -5.026 16.413 1.00 97.31 159 ARG A O 1
ATOM 1270 N N . ARG A 1 160 ? -9.511 -3.979 16.495 1.00 97.62 160 ARG A N 1
ATOM 1271 C CA . ARG A 1 160 ? -9.931 -2.925 17.426 1.00 97.62 160 ARG A CA 1
ATOM 1272 C C . ARG A 1 160 ? -11.072 -2.103 16.834 1.00 97.62 160 ARG A C 1
ATOM 1274 O O . ARG A 1 160 ? -12.103 -1.998 17.485 1.00 97.62 160 ARG A O 1
ATOM 1281 N N . TYR A 1 161 ? -10.921 -1.582 15.615 1.00 98.00 161 TYR A N 1
ATOM 1282 C CA . TYR A 1 161 ? -11.959 -0.790 14.948 1.00 98.00 161 TYR A CA 1
ATOM 1283 C C . TYR A 1 161 ? -13.276 -1.566 14.807 1.00 98.00 161 TYR A C 1
ATOM 1285 O O . TYR A 1 161 ? -14.336 -1.065 15.185 1.00 98.00 161 TYR A O 1
ATOM 1293 N N . ALA A 1 162 ? -13.214 -2.801 14.303 1.00 97.56 162 ALA A N 1
ATOM 1294 C CA . ALA A 1 162 ? -14.399 -3.628 14.098 1.00 97.56 162 ALA A CA 1
ATOM 1295 C C . ALA A 1 162 ? -15.143 -3.908 15.414 1.00 97.56 162 ALA A C 1
ATOM 1297 O O . ALA A 1 162 ? -16.362 -3.741 15.478 1.00 97.56 162 ALA A O 1
ATOM 1298 N N . LYS A 1 163 ? -14.408 -4.232 16.483 1.00 97.25 163 LYS A N 1
ATOM 1299 C CA . LYS A 1 163 ? -14.983 -4.474 17.808 1.00 97.25 163 LYS A CA 1
ATOM 1300 C C . LYS A 1 163 ? -15.583 -3.205 18.414 1.00 97.25 163 LYS A C 1
ATOM 1302 O O . LYS A 1 163 ? -16.745 -3.207 18.803 1.00 97.25 163 LYS A O 1
ATOM 1307 N N . THR A 1 164 ? -14.816 -2.115 18.488 1.00 96.25 164 THR A N 1
ATOM 1308 C CA . THR A 1 164 ? -15.229 -0.906 19.223 1.00 96.25 164 THR A CA 1
ATOM 1309 C C . THR A 1 164 ? -16.249 -0.059 18.473 1.00 96.25 164 THR A C 1
ATOM 1311 O O . THR A 1 164 ? -17.095 0.566 19.101 1.00 96.25 164 THR A O 1
ATOM 1314 N N . THR A 1 165 ? -16.170 -0.020 17.140 1.00 94.94 165 THR A N 1
ATOM 1315 C CA . THR A 1 165 ? -16.964 0.905 16.315 1.00 94.94 165 THR A CA 1
ATOM 1316 C C . THR A 1 165 ? -18.110 0.205 15.592 1.00 94.94 165 THR A C 1
ATOM 1318 O O . THR A 1 165 ? -19.121 0.840 15.296 1.00 94.94 165 THR A O 1
ATOM 1321 N N . LYS A 1 166 ? -17.972 -1.092 15.283 1.00 93.81 166 LYS A N 1
ATOM 1322 C CA . LYS A 1 166 ? -18.988 -1.864 14.545 1.00 93.81 166 LYS A CA 1
ATOM 1323 C C . LYS A 1 166 ? -19.628 -2.987 15.359 1.00 93.81 166 LYS A C 1
ATOM 1325 O O . LYS A 1 166 ? -20.586 -3.578 14.876 1.00 93.81 166 LYS A O 1
ATOM 1330 N N . GLY A 1 167 ? -19.132 -3.283 16.563 1.00 94.94 167 GLY A N 1
ATOM 1331 C CA . GLY A 1 167 ? -19.630 -4.392 17.381 1.00 94.94 167 GLY A CA 1
ATOM 1332 C C . GLY A 1 167 ? -19.399 -5.771 16.751 1.00 94.94 167 GLY A C 1
ATOM 1333 O O . GLY A 1 167 ? -20.079 -6.727 17.110 1.00 94.94 167 GLY A O 1
ATOM 1334 N N . ILE A 1 168 ? -18.473 -5.879 15.792 1.00 95.31 168 ILE A N 1
ATOM 1335 C CA . ILE A 1 168 ? -18.158 -7.135 15.107 1.00 95.31 168 ILE A CA 1
ATOM 1336 C C . ILE A 1 168 ? -17.021 -7.811 15.864 1.00 95.31 168 ILE A C 1
ATOM 1338 O O . ILE A 1 168 ? -15.872 -7.364 15.823 1.00 95.31 168 ILE A O 1
ATOM 1342 N N . GLU A 1 169 ? -17.344 -8.905 16.545 1.00 93.69 169 GLU A N 1
ATOM 1343 C CA . GLU A 1 169 ? -16.344 -9.773 17.160 1.00 93.69 169 GLU A CA 1
ATOM 1344 C C . GLU A 1 169 ? -15.630 -10.613 16.090 1.00 93.69 169 GLU A C 1
ATOM 1346 O O . GLU A 1 169 ? -16.221 -11.009 15.086 1.00 93.69 169 GLU A O 1
ATOM 1351 N N . ASN A 1 170 ? -14.346 -10.901 16.314 1.00 90.81 170 ASN A N 1
ATOM 1352 C CA . ASN A 1 170 ? -13.524 -11.774 15.462 1.00 90.81 170 ASN A CA 1
ATOM 1353 C C . ASN A 1 170 ? -13.390 -11.344 13.987 1.00 90.81 170 ASN A C 1
ATOM 1355 O O . ASN A 1 170 ? -13.164 -12.181 13.114 1.00 90.81 170 ASN A O 1
ATOM 1359 N N . TYR A 1 171 ? -13.481 -10.045 13.687 1.00 96.19 171 TYR A N 1
ATOM 1360 C CA . TYR A 1 171 ? -13.194 -9.546 12.340 1.00 96.19 171 TYR A CA 1
ATOM 1361 C C . TYR A 1 171 ? -11.740 -9.838 11.941 1.00 96.19 171 TYR A C 1
ATOM 1363 O O . TYR A 1 171 ? -10.801 -9.305 12.535 1.00 96.19 171 TYR A O 1
ATOM 1371 N N . SER A 1 172 ? -11.563 -10.679 10.923 1.00 94.94 172 SER A N 1
ATOM 1372 C CA . SER A 1 172 ? -10.255 -11.113 10.434 1.00 94.94 172 SER A CA 1
ATOM 1373 C C . SER A 1 172 ? -10.281 -11.242 8.907 1.00 94.94 172 SER A C 1
ATOM 1375 O O . SER A 1 172 ? -10.567 -12.324 8.390 1.00 94.94 172 SER A O 1
ATOM 1377 N N . PRO A 1 173 ? -10.046 -10.146 8.160 1.00 95.19 173 PRO A N 1
ATOM 1378 C CA . PRO A 1 173 ? -10.016 -10.200 6.704 1.00 95.19 173 PRO A CA 1
ATOM 1379 C C . PRO A 1 173 ? -8.772 -10.949 6.213 1.00 95.19 173 PRO A C 1
ATOM 1381 O O . PRO A 1 173 ? -7.757 -11.013 6.908 1.00 95.19 173 PRO A O 1
ATOM 1384 N N . ARG A 1 174 ? -8.817 -11.467 4.980 1.00 94.25 174 ARG A N 1
ATOM 1385 C CA . ARG A 1 174 ? -7.611 -12.010 4.334 1.00 94.25 174 ARG A CA 1
ATOM 1386 C C . ARG A 1 174 ? -6.652 -10.869 4.023 1.00 94.25 174 ARG A C 1
ATOM 1388 O O . ARG A 1 174 ? -7.072 -9.883 3.421 1.00 94.25 174 ARG A O 1
ATOM 1395 N N . ILE A 1 175 ? -5.385 -11.009 4.398 1.00 95.19 175 ILE A N 1
ATOM 1396 C CA . ILE A 1 175 ? -4.365 -9.986 4.157 1.00 95.19 175 ILE A CA 1
ATOM 1397 C C . ILE A 1 175 ? -3.323 -10.536 3.196 1.00 95.19 175 ILE A C 1
ATOM 1399 O O . ILE A 1 175 ? -2.762 -11.599 3.432 1.00 95.19 175 ILE A O 1
ATOM 1403 N N . VAL A 1 176 ? -3.034 -9.778 2.145 1.00 94.00 176 VAL A N 1
ATOM 1404 C CA . VAL A 1 176 ? -1.904 -10.029 1.250 1.00 94.00 176 VAL A CA 1
ATOM 1405 C C . VAL A 1 176 ? -0.976 -8.831 1.346 1.00 94.00 176 VAL A C 1
ATOM 1407 O O . VAL A 1 176 ? -1.373 -7.718 1.008 1.00 94.00 176 VAL A O 1
ATOM 1410 N N . CYS A 1 177 ? 0.247 -9.037 1.818 1.00 94.81 177 CYS A N 1
ATOM 1411 C CA . CYS A 1 177 ? 1.281 -8.014 1.803 1.00 94.81 177 CYS A CA 1
ATOM 1412 C C . CYS A 1 177 ? 2.127 -8.173 0.536 1.00 94.81 177 CYS A C 1
ATOM 1414 O O . CYS A 1 177 ? 2.518 -9.275 0.177 1.00 94.81 177 CYS A O 1
ATOM 1416 N N . ILE A 1 178 ? 2.404 -7.079 -0.159 1.00 94.31 178 ILE A N 1
ATOM 1417 C CA . ILE A 1 178 ? 3.280 -7.035 -1.322 1.00 94.31 178 ILE A CA 1
ATOM 1418 C C . ILE A 1 178 ? 4.374 -6.019 -1.028 1.00 94.31 178 ILE A C 1
ATOM 1420 O O . ILE A 1 178 ? 4.115 -4.820 -0.944 1.00 94.31 178 ILE A O 1
ATOM 1424 N N . ILE A 1 179 ? 5.604 -6.482 -0.877 1.00 92.94 179 ILE A N 1
ATOM 1425 C CA . ILE A 1 179 ? 6.761 -5.617 -0.706 1.00 92.94 179 ILE A CA 1
ATOM 1426 C C . ILE A 1 179 ? 7.346 -5.322 -2.088 1.00 92.94 179 ILE A C 1
ATOM 1428 O O . ILE A 1 179 ? 7.845 -6.209 -2.779 1.00 92.94 179 ILE A O 1
ATOM 1432 N N . ALA A 1 180 ? 7.262 -4.064 -2.514 1.00 90.00 180 ALA A N 1
ATOM 1433 C CA . ALA A 1 180 ? 7.759 -3.617 -3.808 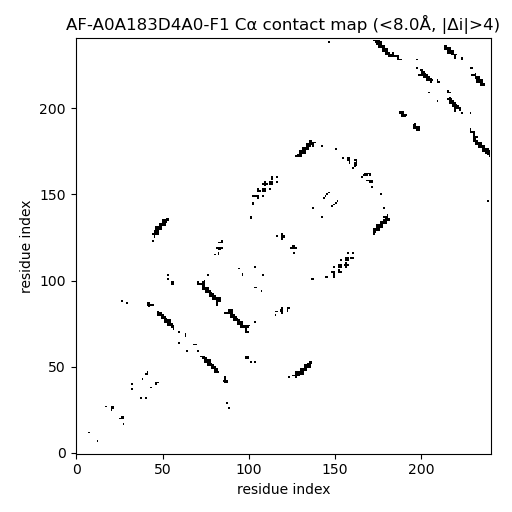1.00 90.00 180 ALA A CA 1
ATOM 1434 C C . ALA A 1 180 ? 9.179 -3.057 -3.658 1.00 90.00 180 ALA A C 1
ATOM 1436 O O . ALA A 1 180 ? 9.383 -1.973 -3.117 1.00 90.00 180 ALA A O 1
ATOM 1437 N N . CYS A 1 181 ? 10.172 -3.766 -4.191 1.00 85.75 181 CYS A N 1
ATOM 1438 C CA . CYS A 1 181 ? 11.556 -3.314 -4.239 1.00 85.75 181 CYS A CA 1
ATOM 1439 C C . CYS A 1 181 ? 11.896 -2.796 -5.645 1.00 85.75 181 CYS A C 1
ATOM 1441 O O . CYS A 1 181 ? 12.207 -3.539 -6.577 1.00 85.75 181 CYS A O 1
ATOM 1443 N N . LYS A 1 182 ? 11.879 -1.472 -5.820 1.00 81.31 182 LYS A N 1
ATOM 1444 C CA . LYS A 1 182 ? 12.187 -0.820 -7.113 1.00 81.31 182 LYS A CA 1
ATOM 1445 C C . LYS A 1 182 ? 13.686 -0.611 -7.357 1.00 81.31 182 LYS A C 1
ATOM 1447 O O . LYS A 1 182 ? 14.094 -0.137 -8.416 1.00 81.31 182 LYS A O 1
ATOM 1452 N N . ARG A 1 183 ? 14.544 -0.887 -6.370 1.00 77.94 183 ARG A N 1
ATOM 1453 C CA . ARG A 1 183 ? 15.985 -0.583 -6.422 1.00 77.94 183 ARG A CA 1
ATOM 1454 C C . ARG A 1 183 ? 16.825 -1.795 -6.000 1.00 77.94 183 ARG A C 1
ATOM 1456 O O . ARG A 1 183 ? 17.376 -1.819 -4.913 1.00 77.94 183 ARG A O 1
ATOM 1463 N N . HIS A 1 184 ? 16.995 -2.758 -6.909 1.00 81.88 184 HIS A N 1
ATOM 1464 C CA . HIS A 1 184 ? 17.800 -3.979 -6.707 1.00 81.88 184 HIS A CA 1
ATOM 1465 C C . HIS A 1 184 ? 18.858 -4.201 -7.801 1.00 81.88 184 HIS A C 1
ATOM 1467 O O . HIS A 1 184 ? 18.745 -3.687 -8.913 1.00 81.88 184 HIS A O 1
ATOM 1473 N N . ASN A 1 185 ? 19.894 -4.998 -7.540 1.00 81.81 185 ASN A N 1
ATOM 1474 C CA . ASN A 1 185 ? 20.986 -5.198 -8.507 1.00 81.81 185 ASN A CA 1
ATOM 1475 C C . ASN A 1 185 ? 20.677 -6.201 -9.632 1.00 81.81 185 ASN A C 1
ATOM 1477 O O . ASN A 1 185 ? 21.382 -6.191 -10.638 1.00 81.81 185 ASN A O 1
ATOM 1481 N N . LYS A 1 186 ? 19.595 -6.988 -9.530 1.00 82.94 186 LYS A N 1
ATOM 1482 C CA . LYS A 1 186 ? 19.146 -7.905 -10.598 1.00 82.94 186 LYS A CA 1
ATOM 1483 C C . LYS A 1 186 ? 18.786 -7.143 -11.894 1.00 82.94 186 LYS A C 1
ATOM 1485 O O . LYS A 1 186 ? 18.297 -6.007 -11.846 1.00 82.94 186 LYS A O 1
ATOM 1490 N N . ARG A 1 187 ? 19.099 -7.729 -13.052 1.00 82.38 187 ARG A N 1
ATOM 1491 C CA . ARG A 1 187 ? 18.957 -7.147 -14.398 1.00 82.38 187 ARG A CA 1
ATOM 1492 C C . ARG A 1 187 ? 18.455 -8.208 -15.356 1.00 82.38 187 ARG A C 1
ATOM 1494 O O . ARG A 1 187 ? 19.054 -9.272 -15.414 1.00 82.38 187 ARG A O 1
ATOM 1501 N N . PHE A 1 188 ? 17.415 -7.887 -16.117 1.00 85.75 188 PHE A N 1
ATOM 1502 C CA . PHE A 1 188 ? 16.824 -8.807 -17.084 1.00 85.75 188 PHE A CA 1
ATOM 1503 C C . PHE A 1 188 ? 16.890 -8.200 -18.473 1.00 85.75 188 PHE A C 1
ATOM 1505 O O . PHE A 1 188 ? 16.581 -7.020 -18.652 1.00 85.75 188 PHE A O 1
ATOM 1512 N N . ALA A 1 189 ? 17.318 -9.012 -19.427 1.00 86.50 189 ALA A N 1
ATOM 1513 C CA . ALA A 1 189 ? 17.426 -8.653 -20.824 1.00 86.50 189 ALA A CA 1
ATOM 1514 C C . ALA A 1 189 ? 16.970 -9.837 -21.676 1.00 86.50 189 ALA A C 1
ATOM 1516 O O . ALA A 1 189 ? 17.092 -10.989 -21.260 1.00 86.50 189 ALA A O 1
ATOM 1517 N N . LEU A 1 190 ? 16.450 -9.534 -22.859 1.00 87.06 190 LEU A N 1
ATOM 1518 C CA . LEU A 1 190 ? 16.241 -10.516 -23.910 1.00 87.06 190 LEU A CA 1
ATOM 1519 C C . LEU A 1 190 ? 17.562 -10.680 -24.663 1.00 87.06 190 LEU A C 1
ATOM 1521 O O . LEU A 1 190 ? 18.155 -9.687 -25.093 1.00 87.06 190 LEU A O 1
ATOM 1525 N N . ASP A 1 191 ? 18.027 -11.920 -24.790 1.00 86.06 191 ASP A N 1
ATOM 1526 C CA . ASP A 1 191 ? 19.186 -12.257 -25.610 1.00 86.06 191 ASP A CA 1
ATOM 1527 C C . ASP A 1 191 ? 18.716 -12.703 -26.996 1.00 86.06 191 ASP A C 1
ATOM 1529 O O . ASP A 1 191 ? 18.184 -13.799 -27.171 1.00 86.06 191 ASP A O 1
ATOM 1533 N N . ASN A 1 192 ? 18.917 -11.830 -27.983 1.00 84.62 192 ASN A N 1
ATOM 1534 C CA . ASN A 1 192 ? 18.580 -12.096 -29.381 1.00 84.62 192 ASN A CA 1
ATOM 1535 C C . ASN A 1 192 ? 19.808 -12.577 -30.188 1.00 84.62 192 ASN A C 1
ATOM 1537 O O . ASN A 1 192 ? 19.818 -12.496 -31.419 1.00 84.62 192 ASN A O 1
ATOM 1541 N N . GLY A 1 193 ? 20.892 -12.997 -29.520 1.00 82.62 193 GLY A N 1
ATOM 1542 C CA . GLY A 1 193 ? 22.127 -13.525 -30.117 1.00 82.62 193 GLY A CA 1
ATOM 1543 C C . GLY A 1 193 ? 23.046 -12.482 -30.768 1.00 82.62 193 GLY A C 1
ATOM 1544 O O . GLY A 1 193 ? 24.207 -12.772 -31.050 1.00 82.62 193 GLY A O 1
ATOM 1545 N N . ARG A 1 194 ? 22.556 -11.259 -31.013 1.00 80.00 194 ARG A N 1
ATOM 1546 C CA . ARG A 1 194 ? 23.347 -10.132 -31.550 1.00 80.00 194 ARG A CA 1
ATOM 1547 C C . ARG A 1 194 ? 23.545 -9.015 -30.537 1.00 80.00 194 ARG A C 1
ATOM 1549 O O . ARG A 1 194 ? 24.606 -8.398 -30.510 1.00 80.00 194 ARG A O 1
ATOM 1556 N N . MET A 1 195 ? 22.510 -8.722 -29.753 1.00 83.31 195 MET A N 1
ATOM 1557 C CA . MET A 1 195 ? 22.488 -7.645 -28.767 1.00 83.31 195 MET A CA 1
ATOM 1558 C C . MET A 1 195 ? 21.555 -8.016 -27.616 1.00 83.31 195 MET A C 1
ATOM 1560 O O . MET A 1 195 ? 20.584 -8.748 -27.807 1.00 83.31 195 MET A O 1
ATOM 1564 N N . LEU A 1 196 ? 21.850 -7.466 -26.438 1.00 83.88 196 LEU A N 1
ATOM 1565 C CA . LEU A 1 196 ? 20.951 -7.516 -25.294 1.00 83.88 196 LEU A CA 1
ATOM 1566 C C . LEU A 1 196 ? 19.905 -6.411 -25.422 1.00 83.88 196 LEU A C 1
ATOM 1568 O O . LEU A 1 196 ? 20.245 -5.228 -25.531 1.00 83.88 196 LEU A O 1
ATOM 1572 N N . GLU A 1 197 ? 18.639 -6.798 -25.365 1.00 85.62 197 GLU A N 1
ATOM 1573 C CA . GLU A 1 197 ? 17.504 -5.884 -25.411 1.00 85.62 197 GLU A CA 1
ATOM 1574 C C . GLU A 1 197 ? 16.779 -5.837 -24.068 1.00 85.62 197 GLU A C 1
ATOM 1576 O O . GLU A 1 197 ? 16.835 -6.758 -23.256 1.00 85.62 197 GLU A O 1
ATOM 1581 N N . ASN A 1 198 ? 16.076 -4.738 -23.813 1.00 84.19 198 ASN A N 1
ATOM 1582 C CA . ASN A 1 198 ? 15.223 -4.644 -22.636 1.00 84.19 198 ASN A CA 1
ATOM 1583 C C . ASN A 1 198 ? 14.074 -5.654 -22.730 1.00 84.19 198 ASN A C 1
ATOM 1585 O O . ASN A 1 198 ? 13.493 -5.833 -23.799 1.00 84.19 198 ASN A O 1
ATOM 1589 N N . CYS A 1 199 ? 13.682 -6.235 -21.596 1.00 86.56 199 CYS A N 1
ATOM 1590 C CA . CYS A 1 199 ? 12.445 -7.007 -21.521 1.00 86.56 199 CYS A CA 1
ATOM 1591 C C . CYS A 1 199 ? 11.234 -6.171 -21.961 1.00 86.56 199 CYS A C 1
ATOM 1593 O O . CYS A 1 199 ? 11.167 -4.960 -21.714 1.00 86.56 199 CYS A O 1
ATOM 1595 N N . LEU A 1 200 ? 10.258 -6.842 -22.574 1.00 89.19 200 LEU A N 1
ATOM 1596 C CA . LEU A 1 200 ? 8.985 -6.232 -22.941 1.00 89.19 200 LEU A CA 1
ATOM 1597 C C . LEU A 1 200 ? 8.218 -5.797 -21.679 1.00 89.19 200 LEU A C 1
ATOM 1599 O O . LEU A 1 200 ? 8.351 -6.443 -20.632 1.00 89.19 200 LEU A O 1
ATOM 1603 N N . PRO A 1 201 ? 7.393 -4.736 -21.752 1.00 88.62 201 PRO A N 1
ATOM 1604 C CA . PRO A 1 201 ? 6.445 -4.438 -20.686 1.00 88.62 201 PRO A CA 1
ATOM 1605 C C . PRO A 1 201 ? 5.599 -5.671 -20.359 1.00 88.62 201 PRO A C 1
ATOM 1607 O O . PRO A 1 201 ? 5.258 -6.444 -21.250 1.00 88.62 201 PRO A O 1
ATOM 1610 N N . LEU A 1 202 ? 5.254 -5.818 -19.086 1.00 88.31 202 LEU A N 1
ATOM 1611 C CA . LEU A 1 202 ? 4.551 -6.959 -18.500 1.00 88.31 202 LEU A CA 1
ATOM 1612 C C . LEU A 1 202 ? 5.337 -8.282 -18.490 1.00 88.31 202 LEU A C 1
ATOM 1614 O O . LEU A 1 202 ? 4.760 -9.316 -18.172 1.00 88.31 202 LEU A O 1
ATOM 1618 N N . THR A 1 203 ? 6.648 -8.272 -18.761 1.00 89.38 203 THR A N 1
ATOM 1619 C CA . THR A 1 203 ? 7.483 -9.466 -18.539 1.00 89.38 203 THR A CA 1
ATOM 1620 C C . THR A 1 203 ? 7.515 -9.794 -17.051 1.00 89.38 203 THR A C 1
ATOM 1622 O O . THR A 1 203 ? 7.901 -8.940 -16.247 1.00 89.38 203 THR A O 1
ATOM 1625 N N . VAL A 1 204 ? 7.144 -11.027 -16.708 1.00 91.75 204 VAL A N 1
ATOM 1626 C CA . VAL A 1 204 ? 7.193 -11.581 -15.352 1.00 91.75 204 VAL A CA 1
ATOM 1627 C C . VAL A 1 204 ? 8.236 -12.692 -15.304 1.00 91.75 204 VAL A C 1
ATOM 1629 O O . VAL A 1 204 ? 8.309 -13.508 -16.221 1.00 91.75 204 VAL A O 1
ATOM 1632 N N . ILE A 1 205 ? 9.039 -12.714 -14.242 1.00 90.69 205 ILE A N 1
ATOM 1633 C CA . ILE A 1 205 ? 9.974 -13.801 -13.945 1.00 90.69 205 ILE A CA 1
ATOM 1634 C C . ILE A 1 205 ? 9.695 -14.275 -12.523 1.00 90.69 205 ILE A C 1
ATOM 1636 O O . ILE A 1 205 ? 9.969 -13.557 -11.563 1.00 90.69 205 ILE A O 1
ATOM 1640 N N . ASP A 1 206 ? 9.130 -15.469 -12.403 1.00 91.25 206 ASP A N 1
ATOM 1641 C CA . ASP A 1 206 ? 8.683 -16.083 -11.150 1.00 91.25 206 ASP A CA 1
ATOM 1642 C C . ASP A 1 206 ? 9.422 -17.399 -10.826 1.00 91.25 206 ASP A C 1
ATOM 1644 O O . ASP A 1 206 ? 9.163 -18.026 -9.800 1.00 91.25 206 ASP A O 1
ATOM 1648 N N . LYS A 1 207 ? 10.367 -17.813 -11.679 1.00 88.19 207 LYS A N 1
ATOM 1649 C CA . LYS A 1 207 ? 11.103 -19.084 -11.588 1.00 88.19 207 LYS A CA 1
ATOM 1650 C C . LYS A 1 207 ? 12.613 -18.887 -11.691 1.00 88.19 207 LYS A C 1
ATOM 1652 O O . LYS A 1 207 ? 13.073 -17.854 -12.176 1.00 88.19 207 LYS A O 1
ATOM 1657 N N . ASP A 1 208 ? 13.354 -19.912 -11.265 1.00 88.62 208 ASP A N 1
ATOM 1658 C CA . ASP A 1 208 ? 14.811 -20.132 -11.379 1.00 88.62 208 ASP A CA 1
ATOM 1659 C C . ASP A 1 208 ? 15.728 -19.133 -10.652 1.00 88.62 208 ASP A C 1
ATOM 1661 O O . ASP A 1 208 ? 16.717 -19.521 -10.036 1.00 88.62 208 ASP A O 1
ATOM 1665 N N . ILE A 1 209 ? 15.409 -17.844 -10.712 1.00 87.25 209 ILE A N 1
ATOM 1666 C CA . ILE A 1 209 ? 16.178 -16.731 -10.131 1.00 87.25 209 ILE A CA 1
ATOM 1667 C C . ILE A 1 209 ? 15.412 -16.009 -9.013 1.00 87.25 209 ILE A C 1
ATOM 1669 O O . ILE A 1 209 ? 15.801 -14.919 -8.562 1.00 87.25 209 ILE A O 1
ATOM 1673 N N . THR A 1 210 ? 14.305 -16.622 -8.602 1.00 89.00 210 THR A N 1
ATOM 1674 C CA . THR A 1 210 ? 13.493 -16.257 -7.452 1.00 89.00 210 THR A CA 1
ATOM 1675 C C . THR A 1 210 ? 13.908 -17.059 -6.226 1.00 89.00 210 THR A C 1
ATOM 1677 O O . THR A 1 210 ? 14.537 -18.117 -6.310 1.00 89.00 210 THR A O 1
ATOM 1680 N N . ARG A 1 211 ? 13.594 -16.517 -5.057 1.00 84.12 211 ARG A N 1
ATOM 1681 C CA . ARG A 1 211 ? 13.824 -17.169 -3.776 1.00 84.12 211 ARG A CA 1
ATOM 1682 C C . ARG A 1 211 ? 12.963 -18.431 -3.621 1.00 84.12 211 ARG A C 1
ATOM 1684 O O . ARG A 1 211 ? 11.782 -18.397 -3.950 1.00 84.12 211 ARG A O 1
ATOM 1691 N N . PRO A 1 212 ? 13.516 -19.525 -3.068 1.00 85.12 212 PRO A N 1
ATOM 1692 C CA . PRO A 1 212 ? 12.746 -20.738 -2.798 1.00 85.12 212 PRO A CA 1
ATOM 1693 C C . PRO A 1 212 ? 11.936 -20.666 -1.493 1.00 85.12 212 PRO A C 1
ATOM 1695 O O . PRO A 1 212 ? 11.035 -21.473 -1.292 1.00 85.12 212 PRO A O 1
ATOM 1698 N N . ASP A 1 213 ? 12.272 -19.743 -0.588 1.00 83.06 213 ASP A N 1
ATOM 1699 C CA . ASP A 1 213 ? 11.698 -19.635 0.759 1.00 83.06 213 ASP A CA 1
ATOM 1700 C C . ASP A 1 213 ? 10.557 -18.611 0.874 1.00 83.06 213 ASP A C 1
ATOM 1702 O O . ASP A 1 213 ? 9.887 -18.551 1.902 1.00 83.06 213 ASP A O 1
ATOM 1706 N N . THR A 1 214 ? 10.317 -17.813 -0.168 1.00 83.25 214 THR A N 1
ATOM 1707 C CA . THR A 1 214 ? 9.231 -16.827 -0.219 1.00 83.25 214 THR A CA 1
ATOM 1708 C C . THR A 1 214 ? 8.651 -16.727 -1.627 1.00 83.25 214 THR A C 1
ATOM 1710 O O . THR A 1 214 ? 9.318 -17.057 -2.606 1.00 83.25 214 THR A O 1
ATOM 1713 N N . THR A 1 215 ? 7.410 -16.251 -1.748 1.00 89.38 215 THR A N 1
ATOM 1714 C CA . THR A 1 215 ? 6.803 -15.989 -3.059 1.00 89.38 215 THR A CA 1
ATOM 1715 C C . THR A 1 215 ? 7.350 -14.671 -3.616 1.00 89.38 215 THR A C 1
ATOM 1717 O O . THR A 1 215 ? 6.827 -13.586 -3.366 1.00 89.38 215 THR A O 1
ATOM 1720 N N . GLU A 1 216 ? 8.437 -14.761 -4.375 1.00 89.31 216 GLU A N 1
ATOM 1721 C CA . GLU A 1 216 ? 9.077 -13.637 -5.067 1.00 89.31 216 GLU A CA 1
ATOM 1722 C C . GLU A 1 216 ? 8.768 -13.689 -6.567 1.00 89.31 216 GLU A C 1
ATOM 1724 O O . GLU A 1 216 ? 8.761 -14.759 -7.174 1.00 89.31 216 GLU A O 1
ATOM 1729 N N . PHE A 1 217 ? 8.572 -12.526 -7.190 1.00 92.38 217 PHE A N 1
ATOM 1730 C CA . PHE A 1 217 ? 8.619 -12.405 -8.642 1.00 92.38 217 PHE A CA 1
ATOM 1731 C C . PHE A 1 217 ? 9.217 -11.067 -9.088 1.00 92.38 217 PHE A C 1
ATOM 1733 O O . PHE A 1 217 ? 9.200 -10.048 -8.395 1.00 92.38 217 PHE A O 1
ATOM 1740 N N . PHE A 1 218 ? 9.725 -11.044 -10.310 1.00 89.62 218 PHE A N 1
ATOM 1741 C CA . PHE A 1 218 ? 10.173 -9.829 -10.978 1.00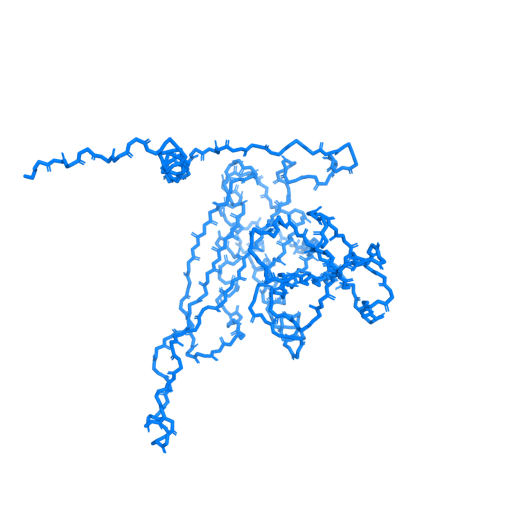 89.62 218 PHE A CA 1
ATOM 1742 C C . PHE A 1 218 ? 9.166 -9.438 -12.032 1.00 89.62 218 PHE A C 1
ATOM 1744 O O . PHE A 1 218 ? 8.653 -10.298 -12.742 1.00 89.62 218 PHE A O 1
ATOM 1751 N N . MET A 1 219 ? 8.900 -8.142 -12.162 1.00 90.50 219 MET A N 1
ATOM 1752 C CA . MET A 1 219 ? 7.980 -7.658 -13.182 1.00 90.50 219 MET A CA 1
ATOM 1753 C C . MET A 1 219 ? 8.483 -6.365 -13.798 1.00 90.50 219 MET A C 1
ATOM 1755 O O . MET A 1 219 ? 8.582 -5.342 -13.126 1.00 90.50 219 MET A O 1
ATOM 1759 N N . GLN A 1 220 ? 8.703 -6.379 -15.110 1.00 87.38 220 GLN A N 1
ATOM 1760 C CA . GLN A 1 220 ? 8.904 -5.154 -15.873 1.00 87.38 220 GLN A CA 1
ATOM 1761 C C . GLN A 1 220 ? 7.544 -4.560 -16.246 1.00 87.38 220 GLN A C 1
ATOM 1763 O O . GLN A 1 220 ? 7.030 -4.842 -17.320 1.00 87.38 220 GLN A O 1
ATOM 1768 N N . SER A 1 221 ? 6.919 -3.752 -15.388 1.00 86.62 221 SER A N 1
ATOM 1769 C CA . SER A 1 221 ? 5.551 -3.278 -15.669 1.00 86.62 221 SER A CA 1
ATOM 1770 C C . SER A 1 221 ? 5.464 -2.180 -16.737 1.00 86.62 221 SER A C 1
ATOM 1772 O O . SER A 1 221 ? 4.391 -1.948 -17.292 1.00 86.62 221 SER A O 1
ATOM 1774 N N . HIS A 1 222 ? 6.568 -1.495 -17.041 1.00 83.00 222 HIS A N 1
ATOM 1775 C CA . HIS A 1 222 ? 6.574 -0.309 -17.897 1.00 83.00 222 HIS A CA 1
ATOM 1776 C C . HIS A 1 222 ? 7.549 -0.427 -19.069 1.00 83.00 222 HIS A C 1
ATOM 1778 O O . HIS A 1 222 ? 8.529 -1.170 -19.048 1.00 83.00 222 HIS A O 1
ATOM 1784 N N . LYS A 1 223 ? 7.298 0.373 -20.109 1.00 84.00 223 LYS A N 1
ATOM 1785 C CA . LYS A 1 223 ? 8.218 0.521 -21.241 1.00 84.00 223 LYS A CA 1
ATOM 1786 C C . LYS A 1 223 ? 9.469 1.282 -20.812 1.00 84.00 223 LYS A C 1
ATOM 1788 O O . LYS A 1 223 ? 9.376 2.400 -20.307 1.00 84.00 223 LYS A O 1
ATOM 1793 N N . ILE A 1 224 ? 10.645 0.717 -21.084 1.00 78.31 224 ILE A N 1
ATOM 1794 C CA . ILE A 1 224 ? 11.920 1.414 -20.885 1.00 78.31 224 ILE A CA 1
ATOM 1795 C C . ILE A 1 224 ? 12.092 2.466 -21.990 1.00 78.31 224 ILE A C 1
ATOM 1797 O O . ILE A 1 224 ? 12.218 2.133 -23.166 1.00 78.31 224 ILE A O 1
ATOM 1801 N N . ILE A 1 225 ? 12.084 3.749 -21.608 1.00 76.25 225 ILE A N 1
ATOM 1802 C CA . ILE A 1 225 ? 12.173 4.893 -22.539 1.00 76.25 225 ILE A CA 1
ATOM 1803 C C . ILE A 1 225 ? 13.629 5.319 -22.795 1.00 76.25 225 ILE A C 1
ATOM 1805 O O . ILE A 1 225 ? 13.951 5.814 -23.872 1.00 76.25 225 ILE A O 1
ATOM 1809 N N . LYS A 1 226 ? 14.528 5.138 -21.821 1.00 69.44 226 LYS A N 1
ATOM 1810 C CA . LYS A 1 226 ? 15.949 5.511 -21.928 1.00 69.44 226 LYS A CA 1
ATOM 1811 C C . LYS A 1 226 ? 16.816 4.386 -21.366 1.00 69.44 226 LYS A C 1
ATOM 1813 O O . LYS A 1 226 ? 16.385 3.734 -20.423 1.00 69.44 226 LYS A O 1
ATOM 1818 N N . VAL A 1 227 ? 17.994 4.168 -21.963 1.00 52.38 227 VAL A N 1
ATOM 1819 C CA . VAL A 1 227 ? 18.888 2.988 -21.846 1.00 52.38 227 VAL A CA 1
ATOM 1820 C C . VAL A 1 227 ? 19.464 2.770 -20.436 1.00 52.38 227 VAL A C 1
ATOM 1822 O O . VAL A 1 227 ? 20.668 2.805 -20.207 1.00 52.38 227 VAL A O 1
ATOM 1825 N N . VAL A 1 228 ? 18.599 2.543 -19.457 1.00 52.81 228 VAL A N 1
ATOM 1826 C CA . VAL A 1 228 ? 18.960 1.989 -18.159 1.00 52.81 228 VAL A CA 1
ATOM 1827 C C . VAL A 1 228 ? 17.938 0.904 -17.881 1.00 52.81 228 VAL A C 1
ATOM 1829 O O . VAL A 1 228 ? 16.762 1.194 -17.689 1.00 52.81 228 VAL A O 1
ATOM 1832 N N . LEU A 1 229 ? 18.400 -0.346 -17.873 1.00 50.22 229 LEU A N 1
ATOM 1833 C CA . LEU A 1 229 ? 17.633 -1.512 -17.440 1.00 50.22 229 LEU A CA 1
ATOM 1834 C C . LEU A 1 229 ? 16.981 -1.190 -16.086 1.00 50.22 229 LEU A C 1
ATOM 1836 O O . LEU A 1 229 ? 17.673 -1.090 -15.061 1.00 50.22 229 LEU A O 1
ATOM 1840 N N . GLN A 1 230 ? 15.676 -0.926 -16.097 1.00 44.41 230 GLN A N 1
ATOM 1841 C CA . GLN A 1 230 ? 14.944 -0.527 -14.903 1.00 44.41 230 GLN A CA 1
ATOM 1842 C C . GLN A 1 230 ? 14.527 -1.763 -14.105 1.00 44.41 230 GLN A C 1
ATOM 1844 O O . GLN A 1 230 ? 14.335 -2.847 -14.650 1.00 44.41 230 GLN A O 1
ATOM 1849 N N . ARG A 1 231 ? 14.510 -1.572 -12.788 1.00 52.41 231 ARG A N 1
ATOM 1850 C CA . ARG A 1 231 ? 14.467 -2.577 -11.729 1.00 52.41 231 ARG A CA 1
ATOM 1851 C C . ARG A 1 231 ? 13.062 -2.562 -11.134 1.00 52.41 231 ARG A C 1
ATOM 1853 O O . ARG A 1 231 ? 12.680 -1.514 -10.621 1.00 52.41 231 ARG A O 1
ATOM 1860 N N . MET A 1 232 ? 12.314 -3.656 -11.187 1.00 47.16 232 MET A N 1
ATOM 1861 C CA . MET A 1 232 ? 11.161 -3.844 -10.307 1.00 47.16 232 MET A CA 1
ATOM 1862 C C . MET A 1 232 ? 11.069 -5.309 -9.879 1.00 47.16 232 MET A C 1
ATOM 1864 O O . MET A 1 232 ? 10.883 -6.214 -10.695 1.00 47.16 232 MET A O 1
ATOM 1868 N N . GLN A 1 233 ? 11.226 -5.501 -8.576 1.00 52.97 233 GLN A N 1
ATOM 1869 C CA . GLN A 1 233 ? 11.040 -6.742 -7.843 1.00 52.97 233 GLN A CA 1
ATOM 1870 C C . GLN A 1 233 ? 9.809 -6.553 -6.970 1.00 52.97 233 GLN A C 1
ATOM 1872 O O . GLN A 1 233 ? 9.708 -5.546 -6.268 1.00 52.97 233 GLN A O 1
ATOM 1877 N N . ASN A 1 234 ? 8.879 -7.495 -7.027 1.00 57.94 234 ASN A N 1
ATOM 1878 C CA . ASN A 1 234 ? 7.737 -7.529 -6.132 1.00 57.94 234 ASN A CA 1
ATOM 1879 C C . ASN A 1 234 ? 7.795 -8.842 -5.363 1.00 57.94 234 ASN A C 1
ATOM 1881 O O . ASN A 1 234 ? 7.881 -9.922 -5.941 1.00 57.94 234 ASN A O 1
ATOM 1885 N N . GLU A 1 235 ? 7.728 -8.750 -4.050 1.00 55.94 235 GLU A N 1
ATOM 1886 C CA . GLU A 1 235 ? 7.621 -9.914 -3.189 1.00 55.94 235 GLU A CA 1
ATOM 1887 C C . GLU A 1 235 ? 6.232 -9.954 -2.598 1.00 55.94 235 GLU A C 1
ATOM 1889 O O . GLU A 1 235 ? 5.748 -8.951 -2.080 1.00 55.94 235 GLU A O 1
ATOM 1894 N N . VAL A 1 236 ? 5.571 -11.098 -2.715 1.00 61.53 236 VAL A N 1
ATOM 1895 C CA . VAL A 1 236 ? 4.225 -11.299 -2.198 1.00 61.53 236 VAL A CA 1
ATOM 1896 C C . VAL A 1 236 ? 4.324 -12.189 -0.981 1.00 61.53 236 VAL A C 1
ATOM 1898 O O . VAL A 1 236 ? 4.780 -13.323 -1.040 1.00 61.53 236 VAL A O 1
ATOM 1901 N N . PHE A 1 237 ? 3.840 -11.671 0.129 1.00 59.44 237 PHE A N 1
ATOM 1902 C CA . PHE A 1 237 ? 3.660 -12.399 1.361 1.00 59.44 237 PHE A CA 1
ATOM 1903 C C . PHE A 1 237 ? 2.161 -12.569 1.574 1.00 59.44 237 PHE A C 1
ATOM 1905 O O . PHE A 1 237 ? 1.432 -11.606 1.830 1.00 59.44 237 PHE A O 1
ATOM 1912 N N . ASP A 1 238 ? 1.679 -13.801 1.450 1.00 53.19 238 ASP A N 1
ATOM 1913 C CA . ASP A 1 238 ? 0.324 -14.120 1.874 1.00 53.19 238 ASP A CA 1
ATOM 1914 C C . ASP A 1 238 ? 0.294 -14.167 3.407 1.00 53.19 238 ASP A C 1
ATOM 1916 O O . ASP A 1 238 ? 0.909 -15.027 4.034 1.00 53.19 238 ASP A O 1
ATOM 1920 N N . ALA A 1 239 ? -0.385 -13.193 4.009 1.00 55.38 239 ALA A N 1
ATOM 1921 C CA . ALA A 1 239 ? -0.511 -13.034 5.451 1.00 55.38 239 ALA A CA 1
ATOM 1922 C C . ALA A 1 239 ? -1.880 -13.537 5.950 1.00 55.38 239 ALA A C 1
ATOM 1924 O O . ALA A 1 239 ? -2.334 -13.140 7.028 1.00 55.38 239 ALA A O 1
ATOM 1925 N N . SER A 1 240 ? -2.574 -14.358 5.153 1.00 41.31 240 SER A N 1
ATOM 1926 C CA . SER A 1 240 ? -3.852 -14.974 5.524 1.00 41.31 240 SER A CA 1
ATOM 1927 C C . SER A 1 240 ? -3.725 -16.209 6.427 1.00 41.31 240 SER A C 1
ATOM 1929 O O . SER A 1 240 ? -4.758 -16.729 6.851 1.00 41.31 240 SER A O 1
ATOM 1931 N N . GLN A 1 241 ? -2.495 -16.633 6.750 1.00 33.84 241 GLN A N 1
ATOM 1932 C CA . GLN A 1 241 ? -2.179 -17.668 7.743 1.00 33.84 241 GLN A CA 1
ATOM 1933 C C . GLN A 1 241 ? -1.725 -17.066 9.075 1.00 33.84 241 GLN A C 1
ATOM 1935 O O . GLN A 1 241 ? -1.020 -16.026 9.054 1.00 33.84 241 GLN A O 1
#

Radius of gyration: 21.12 Å; Cα contacts (8 Å, |Δi|>4): 385; chains: 1; bounding box: 53×61×51 Å

Organism: NCBI:txid637853

Sequence (241 aa):
MRAREVPKKSATLENIVNKLNCKNFGQCYGVIPESFAGNKWITMGKTLIIGYDVCHPEPQSKYERRLKIPPSQPSVLGISFNGAVCAETFIGDYAYQEPRQERVTGSILEERIGWILNLFWLNRNTLPETVIITRDGVSEGQFRMVMEGEIEAFRVGMRRYAKTTKGIENYSPRIVCIIACKRHNKRFALDNGRMLENCLPLTVIDKDITRPDTTEFFMQSHKIIKVVLQRMQNEVFDASQ

Solvent-accessible surface area (backbone atoms only — not comparable to full-atom values): 14010 Å² total; per-residue (Å²): 134,84,84,74,82,73,78,92,46,66,72,58,52,51,56,50,49,51,55,50,36,48,74,69,77,41,80,89,78,85,85,84,72,55,84,89,40,62,92,74,40,48,77,76,63,37,49,37,44,38,38,38,37,62,48,62,64,80,80,76,51,74,66,44,58,73,70,66,56,77,77,80,60,52,14,38,37,41,39,37,26,35,36,47,69,53,40,88,41,67,47,70,56,72,44,80,46,65,47,77,53,80,72,69,59,41,69,59,41,21,52,50,41,32,52,48,52,49,43,27,26,76,45,64,77,46,77,50,60,32,39,38,37,36,38,42,82,61,56,80,95,42,48,64,54,42,58,73,43,44,51,44,21,37,52,52,15,44,33,48,38,31,37,77,76,65,68,38,77,87,57,73,54,41,32,37,39,31,44,36,35,59,83,59,92,71,84,71,61,42,78,73,90,81,54,81,38,74,57,55,56,67,42,70,47,63,63,97,85,41,60,91,90,51,58,35,34,33,41,39,76,56,77,80,86,60,103,55,90,78,40,39,37,40,32,47,43,79,56,67,116

Nearest PDB structures (foldseek):
  7ygn-assembly1_A  TM=8.623E-01  e=1.082E-15  Mus musculus
  5the-assembly4_G  TM=7.711E-01  e=3.212E-15  Vanderwaltozyma polyspora DSM 70294
  4f1n-assembly2_B  TM=7.939E-01  e=3.426E-14  Vanderwaltozyma polyspora DSM 70294
  4f1n-assembly1_A  TM=7.915E-01  e=4.717E-14  Vanderwaltozyma polyspora DSM 70294
  5the-assembly2_C  TM=7.488E-01  e=7.378E-15  Vanderwaltozyma polyspora DSM 70294

pLDDT: mean 87.16, std 12.7, range [33.84, 98.31]

Secondary structure (DSSP, 8-state):
-PPPPPP--HHHHHHHHHHHHHHTT--S------GGGGGG-GGGS-EEEEEEEEEPPPPPPHHHHHTTPPP-SPEEEEEEE--SSSTT--EEEEEEESTT--SPPHHHHHHHHHHHHHHHHHHHSS--SEEEEEE-S--GGGHHHIIIIIHHHHHHHHHHHHHHHH--TT---EEEEEEEE---S---EEE-SS-EEEPPTTEEE-SSSS-SSSEEEEEE-S---SSS----EEEEEE---

Mean predicted aligned error: 7.12 Å

Foldseek 3Di:
DPDDDDPPPVVVVVVVVCVVCVVVVHDDDDDDDDPVCPVPDLQVLQEKEKEKEKAADDDDDPVCVVVVPDDDDWIKIKMWMCLALGSPRIDIDMDTDHHPDRQDQLVVLLVVLLVSQVSSCVNRVDGHQEYEYEYEDDDPVCVCVCLVPVVVSNQNSQQCSCCPPVVDHPDDHWYKYKYKYFDDPDFDFDCPVPDTHADDAQDKAQDDPDDPVFRKMWGRNDDDPDPDRTGIIMTMDGSRD